Protein AF-A0AAW8DY58-F1 (afdb_monomer_lite)

pLDDT: mean 87.41, std 16.0, range [30.36, 98.56]

Sequence (270 aa):
MIDSVFWRRALAACVLAWGAAAHSALPQAAQQDVQRRLDCYGAANPSACEITLADSGTPFGRVHRGSALLLGVEVDAATRARAMEDLRSAAAEGYTPAYESLAVFLRRGAGRSESLQWRWLAAEHGHAAAAKHLGGSIDFDGTDRQSAADRMFLSWVHCHPASFDSDGPVMSELNTARKASPGADLAQVIAQVHAKRLNEAKAKAENFLHGCVPGAYYLASLPPDDQAWVRKTVRARMAQTLKNIQAAVRKFPDLELLTLPEYQDLLPPP

Structure (mmCIF, N/CA/C/O backbone):
data_AF-A0AAW8DY58-F1
#
_entry.id   AF-A0AAW8DY58-F1
#
loop_
_atom_site.group_PDB
_atom_site.id
_atom_site.type_symbol
_atom_site.label_atom_id
_atom_site.label_alt_id
_atom_site.label_comp_id
_atom_site.label_asym_id
_atom_site.label_entity_id
_atom_site.label_seq_id
_atom_site.pdbx_PDB_ins_code
_atom_site.Cartn_x
_atom_site.Cartn_y
_atom_site.Cartn_z
_atom_site.occupancy
_atom_site.B_iso_or_equiv
_atom_site.auth_seq_id
_atom_site.auth_comp_id
_atom_site.auth_asym_id
_atom_site.auth_atom_id
_atom_site.pdbx_PDB_model_num
ATOM 1 N N . MET A 1 1 ? -41.836 -39.571 -10.130 1.00 44.22 1 MET A N 1
ATOM 2 C CA . MET A 1 1 ? -40.812 -39.196 -9.135 1.00 44.22 1 MET A CA 1
ATOM 3 C C . MET A 1 1 ? -39.467 -39.355 -9.810 1.00 44.22 1 MET A C 1
ATOM 5 O O . MET A 1 1 ? -39.000 -40.472 -9.957 1.00 44.22 1 MET A O 1
ATOM 9 N N . ILE A 1 2 ? -38.950 -38.261 -10.365 1.00 37.53 2 ILE A N 1
ATOM 10 C CA . ILE A 1 2 ? -37.642 -38.197 -11.023 1.00 37.53 2 ILE A CA 1
ATOM 11 C C . ILE A 1 2 ? -36.814 -37.265 -10.141 1.00 37.53 2 ILE A C 1
ATOM 13 O O . ILE A 1 2 ? -37.240 -36.143 -9.865 1.00 37.53 2 ILE A O 1
ATOM 17 N N . ASP A 1 3 ? -35.712 -37.792 -9.617 1.00 37.31 3 ASP A N 1
ATOM 18 C CA . ASP A 1 3 ? -34.973 -37.249 -8.482 1.00 37.31 3 ASP A CA 1
ATOM 19 C C . ASP A 1 3 ? -34.428 -35.834 -8.707 1.00 37.31 3 ASP A C 1
ATOM 21 O O . ASP A 1 3 ? -33.529 -35.580 -9.513 1.00 37.31 3 ASP A O 1
ATOM 25 N N . SER A 1 4 ? -34.913 -34.912 -7.874 1.00 51.47 4 SER A N 1
ATOM 26 C CA . SER A 1 4 ? -34.526 -33.499 -7.782 1.00 51.47 4 SER A CA 1
ATOM 27 C C . SER A 1 4 ? -33.108 -33.261 -7.238 1.00 51.47 4 SER A C 1
ATOM 29 O O . SER A 1 4 ? -32.721 -32.118 -6.986 1.00 51.47 4 SER A O 1
ATOM 31 N N . VAL A 1 5 ? -32.325 -34.321 -7.029 1.00 45.88 5 VAL A N 1
ATOM 32 C CA . VAL A 1 5 ? -30.946 -34.259 -6.517 1.00 45.88 5 VAL A CA 1
ATOM 33 C C . VAL A 1 5 ? -29.933 -34.187 -7.663 1.00 45.88 5 VAL A C 1
ATOM 35 O O . VAL A 1 5 ? -28.926 -33.485 -7.550 1.00 45.88 5 VAL A O 1
ATOM 38 N N . PHE A 1 6 ? -30.225 -34.821 -8.804 1.00 44.41 6 PHE A N 1
ATOM 39 C CA . PHE A 1 6 ? -29.326 -34.819 -9.963 1.00 44.41 6 PHE A CA 1
ATOM 40 C C . PHE A 1 6 ? -29.261 -33.446 -10.649 1.00 44.41 6 PHE A C 1
ATOM 42 O O . PHE A 1 6 ? -28.181 -32.988 -11.013 1.00 44.41 6 PHE A O 1
ATOM 49 N N . TRP A 1 7 ? -30.384 -32.723 -10.720 1.00 39.34 7 TRP A N 1
ATOM 50 C CA . TRP A 1 7 ? -30.425 -31.369 -11.290 1.00 39.34 7 TRP A CA 1
ATOM 51 C C . TRP A 1 7 ? -29.798 -30.300 -10.386 1.00 39.34 7 TRP A C 1
ATOM 53 O O . TRP A 1 7 ? -29.181 -29.361 -10.885 1.00 39.34 7 TRP A O 1
ATOM 63 N N . ARG A 1 8 ? -29.864 -30.459 -9.056 1.00 41.28 8 ARG A N 1
ATOM 64 C CA . ARG A 1 8 ? -29.168 -29.552 -8.122 1.00 41.28 8 ARG A CA 1
ATOM 65 C C . ARG A 1 8 ? -27.650 -29.719 -8.186 1.00 41.28 8 ARG A C 1
ATOM 67 O O . ARG A 1 8 ? -26.931 -28.734 -8.055 1.00 41.28 8 ARG A O 1
ATOM 74 N N . ARG A 1 9 ? -27.159 -30.936 -8.448 1.00 38.28 9 ARG A N 1
ATOM 75 C CA . ARG A 1 9 ? -25.729 -31.186 -8.687 1.00 38.28 9 ARG A CA 1
ATOM 76 C C . ARG A 1 9 ? -25.276 -30.752 -10.082 1.00 38.28 9 ARG A C 1
ATOM 78 O O . ARG A 1 9 ? -24.168 -30.247 -10.198 1.00 38.28 9 ARG A O 1
ATOM 85 N N . ALA A 1 10 ? -26.130 -30.849 -11.101 1.00 35.84 10 ALA A N 1
ATOM 86 C CA . ALA A 1 10 ? -25.826 -30.330 -12.436 1.00 35.84 10 ALA A CA 1
ATOM 87 C C . ALA A 1 10 ? -25.743 -28.791 -12.462 1.00 35.84 10 ALA A C 1
ATOM 89 O O . ALA A 1 10 ? -24.823 -28.242 -13.056 1.00 35.84 10 ALA A O 1
ATOM 90 N N . LEU A 1 11 ? -26.619 -28.084 -11.736 1.00 38.81 11 LEU A N 1
ATOM 91 C CA . LEU A 1 11 ? -26.531 -26.623 -11.602 1.00 38.81 11 LEU A CA 1
ATOM 92 C C . LEU A 1 11 ? -25.352 -26.177 -10.719 1.00 38.81 11 LEU A C 1
ATOM 94 O O . LEU A 1 11 ? -24.725 -25.167 -11.021 1.00 38.81 11 LEU A O 1
ATOM 98 N N . ALA A 1 12 ? -24.976 -26.955 -9.698 1.00 36.19 12 ALA A N 1
ATOM 99 C CA . ALA A 1 12 ? -23.752 -26.705 -8.927 1.00 36.19 12 ALA A CA 1
ATOM 100 C C . ALA A 1 12 ? -22.465 -26.997 -9.729 1.00 36.19 12 ALA A C 1
ATOM 102 O O . ALA A 1 12 ? -21.451 -26.337 -9.521 1.00 36.19 12 ALA A O 1
ATOM 103 N N . ALA A 1 13 ? -22.505 -27.940 -10.677 1.00 33.38 13 ALA A N 1
ATOM 104 C CA . ALA A 1 13 ? -21.391 -28.238 -11.577 1.00 33.38 13 ALA A CA 1
ATOM 105 C C . ALA A 1 13 ? -21.284 -27.239 -12.746 1.00 33.38 13 ALA A C 1
ATOM 107 O O . ALA A 1 13 ? -20.181 -26.962 -13.209 1.00 33.38 13 ALA A O 1
ATOM 108 N N . CYS A 1 14 ? -22.390 -26.629 -13.185 1.00 30.36 14 CYS A N 1
ATOM 109 C CA . CYS A 1 14 ? -22.362 -25.583 -14.212 1.00 30.36 14 CYS A CA 1
ATOM 110 C C . CYS A 1 14 ? -21.882 -24.218 -13.688 1.00 30.36 14 CYS A C 1
ATOM 112 O O . CYS A 1 14 ? -21.293 -23.465 -14.459 1.00 30.36 14 CYS A O 1
ATOM 114 N N . VAL A 1 15 ? -22.018 -23.928 -12.388 1.00 34.66 15 VAL A N 1
ATOM 115 C CA . VAL A 1 15 ? -21.381 -22.746 -11.762 1.00 34.66 15 VAL A CA 1
ATOM 116 C C . VAL A 1 15 ? -19.855 -22.912 -11.637 1.00 34.66 15 VAL A C 1
ATOM 118 O O . VAL A 1 15 ? -19.136 -21.929 -11.511 1.00 34.66 15 VAL A O 1
ATOM 121 N N . LEU A 1 16 ? -19.337 -24.140 -11.749 1.00 40.94 16 LEU A N 1
ATOM 122 C CA . LEU A 1 16 ? -17.897 -24.433 -11.757 1.00 40.94 16 LEU A CA 1
ATOM 123 C C . LEU A 1 16 ? -17.320 -24.673 -13.164 1.00 40.94 16 LEU A C 1
ATOM 125 O O . LEU A 1 16 ? -16.107 -24.795 -13.304 1.00 40.94 16 LEU A O 1
ATOM 129 N N . ALA A 1 17 ? -18.160 -24.727 -14.202 1.00 34.12 17 ALA A N 1
ATOM 130 C CA . ALA A 1 17 ? -17.726 -24.948 -15.585 1.00 34.12 17 ALA A CA 1
ATOM 131 C C . ALA A 1 17 ? -17.687 -23.659 -16.413 1.00 34.12 17 ALA A C 1
ATOM 133 O O . ALA A 1 17 ? -16.925 -23.578 -17.373 1.00 34.12 17 ALA A O 1
ATOM 134 N N . TRP A 1 18 ? -18.444 -22.633 -16.026 1.00 38.16 18 TRP A N 1
ATOM 135 C CA . TRP A 1 18 ? -18.179 -21.259 -16.434 1.00 38.16 18 TRP A CA 1
ATOM 136 C C . TRP A 1 18 ? -17.601 -20.546 -15.228 1.00 38.16 18 TRP A C 1
ATOM 138 O O . TRP A 1 18 ? -18.293 -19.849 -14.489 1.00 38.16 18 TRP A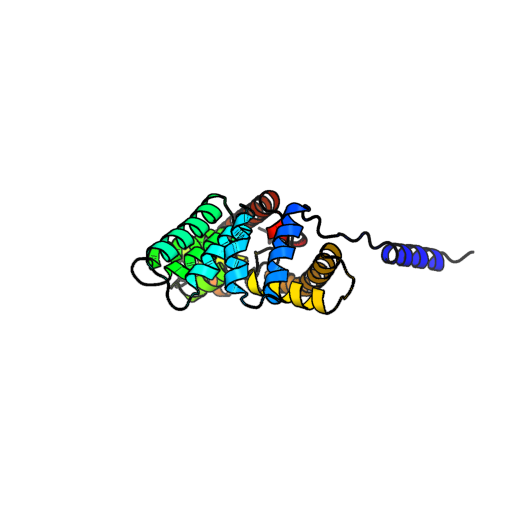 O 1
ATOM 148 N N . GLY A 1 19 ? -16.291 -20.722 -15.057 1.00 35.75 19 GLY A N 1
ATOM 149 C CA . GLY A 1 19 ? -15.487 -19.642 -14.531 1.00 35.75 19 GLY A CA 1
ATOM 150 C C . GLY A 1 19 ? -15.790 -18.429 -15.397 1.00 35.75 19 GLY A C 1
ATOM 151 O O . GLY A 1 19 ? -15.165 -18.223 -16.435 1.00 35.75 19 GLY A O 1
ATOM 152 N N . ALA A 1 20 ? -16.761 -17.621 -14.972 1.00 37.94 20 ALA A N 1
ATOM 153 C CA . ALA A 1 20 ? -16.649 -16.192 -15.123 1.00 37.94 20 ALA A CA 1
ATOM 154 C C . ALA A 1 20 ? -15.352 -15.869 -14.395 1.00 37.94 20 ALA A C 1
ATOM 156 O O . ALA A 1 20 ? -15.322 -15.628 -13.191 1.00 37.94 20 ALA A O 1
ATOM 157 N N . ALA A 1 21 ? -14.254 -16.038 -15.126 1.00 39.59 21 ALA A N 1
ATOM 158 C CA . ALA A 1 21 ? -12.986 -15.484 -14.789 1.00 39.59 21 ALA A CA 1
ATOM 159 C C . ALA A 1 21 ? -13.317 -14.018 -14.563 1.00 39.59 21 ALA A C 1
ATOM 161 O O . ALA A 1 21 ? -13.529 -13.253 -15.508 1.00 39.59 21 ALA A O 1
ATOM 162 N N . ALA A 1 22 ? -13.406 -13.650 -13.289 1.00 41.03 22 ALA A N 1
ATOM 163 C CA . ALA A 1 22 ? -12.981 -12.350 -12.847 1.00 41.03 22 ALA A CA 1
ATOM 164 C C . ALA A 1 22 ? -11.501 -12.276 -13.246 1.00 41.03 22 ALA A C 1
ATOM 166 O O . ALA A 1 22 ? -10.599 -12.461 -12.436 1.00 41.03 22 ALA A O 1
ATOM 167 N N . HIS A 1 23 ? -11.256 -12.134 -14.554 1.00 44.38 23 HIS A N 1
ATOM 168 C CA . HIS A 1 23 ? -10.031 -11.576 -15.062 1.00 44.38 23 HIS A CA 1
ATOM 169 C C . HIS A 1 23 ? -9.907 -10.289 -14.271 1.00 44.38 23 HIS A C 1
ATOM 171 O O . HIS A 1 23 ? -10.861 -9.506 -14.233 1.00 44.38 23 HIS A O 1
ATOM 177 N N . SER A 1 24 ? -8.787 -10.109 -13.584 1.00 51.28 24 SER A N 1
ATOM 178 C CA . SER A 1 24 ? -8.446 -8.815 -13.019 1.00 51.28 24 SER A CA 1
ATOM 179 C C . SER A 1 24 ? -8.717 -7.769 -14.095 1.00 51.28 24 SER A C 1
ATOM 181 O O . SER A 1 24 ? -8.069 -7.786 -15.147 1.00 51.28 24 SER A O 1
ATOM 183 N N . ALA A 1 25 ? -9.718 -6.920 -13.877 1.00 65.88 25 ALA A N 1
ATOM 184 C CA . ALA A 1 25 ? -10.227 -5.978 -14.867 1.00 65.88 25 ALA A CA 1
ATOM 185 C C . ALA A 1 25 ? -9.287 -4.771 -15.021 1.00 65.88 25 ALA A C 1
ATOM 187 O O . ALA A 1 25 ? -9.725 -3.670 -15.354 1.00 65.88 25 ALA A O 1
ATOM 188 N N . LEU A 1 26 ? -7.988 -4.980 -14.775 1.00 85.31 26 LEU A N 1
ATOM 189 C CA . LEU A 1 26 ? -6.959 -3.987 -14.994 1.00 85.31 26 LEU A CA 1
ATOM 190 C C . LEU A 1 26 ? -7.059 -3.517 -16.444 1.00 85.31 26 LEU A C 1
ATOM 192 O O . LEU A 1 26 ? -7.004 -4.352 -17.356 1.00 85.31 26 LEU A O 1
ATOM 196 N N . PRO A 1 27 ? -7.171 -2.204 -16.690 1.00 88.62 27 PRO A N 1
ATOM 197 C CA . PRO A 1 27 ? -7.114 -1.667 -18.036 1.00 88.62 27 PRO A CA 1
ATOM 198 C C . PRO A 1 27 ? -5.836 -2.109 -18.748 1.00 88.62 27 PRO A C 1
ATOM 200 O O . PRO A 1 27 ? -4.788 -2.280 -18.123 1.00 88.62 27 PRO A O 1
ATOM 203 N N . GLN A 1 28 ? -5.898 -2.235 -20.074 1.00 86.94 28 GLN A N 1
ATOM 204 C CA . GLN A 1 28 ? -4.774 -2.712 -20.885 1.00 86.94 28 GLN A CA 1
ATOM 205 C C . GLN A 1 28 ? -3.472 -1.935 -20.621 1.00 86.94 28 GLN A C 1
ATOM 207 O O . GLN A 1 28 ? -2.404 -2.536 -20.568 1.00 86.94 28 GLN A O 1
ATOM 212 N N . ALA A 1 29 ? -3.555 -0.620 -20.395 1.00 86.62 29 ALA A N 1
ATOM 213 C CA . ALA A 1 29 ? -2.399 0.209 -20.055 1.00 86.62 29 ALA A CA 1
ATOM 214 C C . ALA A 1 29 ? -1.729 -0.215 -18.730 1.00 86.62 29 ALA A C 1
ATOM 216 O O . ALA A 1 29 ? -0.510 -0.353 -18.680 1.00 86.62 29 ALA A O 1
ATOM 217 N N . ALA A 1 30 ? -2.516 -0.505 -17.687 1.00 89.38 30 ALA A N 1
ATOM 218 C CA . ALA A 1 30 ? -1.994 -0.997 -16.411 1.00 89.38 30 ALA A CA 1
ATOM 219 C C . ALA A 1 30 ? -1.360 -2.388 -16.571 1.00 89.38 30 ALA A C 1
ATOM 221 O O . ALA A 1 30 ? -0.270 -2.638 -16.061 1.00 89.38 30 ALA A O 1
ATOM 222 N N . GLN A 1 31 ? -1.985 -3.276 -17.354 1.00 90.88 31 GLN A N 1
ATOM 223 C CA . GLN A 1 31 ? -1.402 -4.587 -17.662 1.00 90.88 31 GLN A CA 1
ATOM 224 C C . GLN A 1 31 ? -0.057 -4.463 -18.395 1.00 90.88 31 GLN A C 1
ATOM 226 O O . GLN A 1 31 ? 0.873 -5.206 -18.096 1.00 90.88 31 GLN A O 1
ATOM 231 N N . GLN A 1 32 ? 0.083 -3.514 -19.324 1.00 89.81 32 GLN A N 1
ATOM 232 C CA . GLN A 1 32 ? 1.340 -3.287 -20.047 1.00 89.81 32 GLN A CA 1
ATOM 233 C C . GLN A 1 32 ? 2.473 -2.800 -19.137 1.00 89.81 32 GLN A C 1
ATOM 235 O O . GLN A 1 32 ? 3.621 -3.196 -19.341 1.00 89.81 32 GLN A O 1
ATOM 240 N N . ASP A 1 33 ? 2.182 -1.945 -18.157 1.00 89.75 33 ASP A N 1
ATOM 241 C CA . ASP A 1 33 ? 3.185 -1.478 -17.192 1.00 89.75 33 ASP A CA 1
ATOM 242 C C . ASP A 1 33 ? 3.628 -2.609 -16.254 1.00 89.75 33 ASP A C 1
ATOM 244 O O . ASP A 1 33 ? 4.827 -2.804 -16.030 1.00 89.75 33 ASP A O 1
ATOM 248 N N . VAL A 1 34 ? 2.674 -3.420 -15.784 1.00 92.31 34 VAL A N 1
ATOM 249 C CA . VAL A 1 34 ? 2.949 -4.623 -14.984 1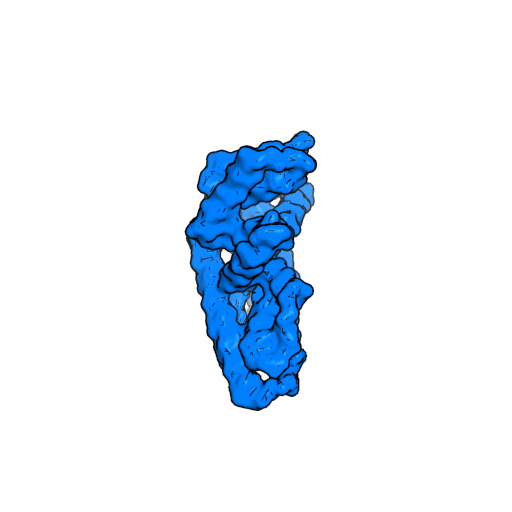.00 92.31 34 VAL A CA 1
ATOM 250 C C . VAL A 1 34 ? 3.788 -5.617 -15.787 1.00 92.31 34 VAL A C 1
ATOM 252 O O . VAL A 1 34 ? 4.802 -6.102 -15.286 1.00 92.31 34 VAL A O 1
ATOM 255 N N . GLN A 1 35 ? 3.428 -5.873 -17.050 1.00 92.94 35 GLN A N 1
ATOM 256 C CA . GLN A 1 35 ? 4.189 -6.754 -17.939 1.00 92.94 35 GLN A CA 1
ATOM 257 C C . GLN A 1 35 ? 5.633 -6.274 -18.097 1.00 92.94 35 GLN A C 1
ATOM 259 O O . GLN A 1 35 ? 6.559 -7.046 -17.856 1.00 92.94 35 GLN A O 1
ATOM 264 N N . ARG A 1 36 ? 5.828 -4.988 -18.424 1.00 92.81 36 ARG A N 1
ATOM 265 C CA . ARG A 1 36 ? 7.165 -4.398 -18.591 1.00 92.81 36 ARG A CA 1
ATOM 266 C C . ARG A 1 36 ? 8.024 -4.580 -17.347 1.00 92.81 36 ARG A C 1
ATOM 268 O O . ARG A 1 36 ? 9.212 -4.878 -17.454 1.00 92.81 36 ARG A O 1
ATOM 275 N N . ARG A 1 37 ? 7.434 -4.460 -16.159 1.00 92.94 37 ARG A N 1
ATOM 276 C CA . ARG A 1 37 ? 8.169 -4.709 -14.921 1.00 92.94 37 ARG A CA 1
ATOM 277 C C . ARG A 1 37 ? 8.477 -6.187 -14.684 1.00 92.94 37 ARG A C 1
ATOM 279 O O . ARG A 1 37 ? 9.577 -6.509 -14.238 1.00 92.94 37 ARG A O 1
ATOM 286 N N . LEU A 1 38 ? 7.551 -7.094 -14.988 1.00 93.94 38 LEU A N 1
ATOM 287 C CA . LEU A 1 38 ? 7.814 -8.536 -14.910 1.00 93.94 38 LEU A CA 1
ATOM 288 C C . LEU A 1 38 ? 8.925 -8.965 -15.878 1.00 93.94 38 LEU A C 1
ATOM 290 O O . LEU A 1 38 ? 9.705 -9.864 -15.553 1.00 93.94 38 LEU A O 1
ATOM 294 N N . ASP A 1 39 ? 9.045 -8.302 -17.026 1.00 93.75 39 ASP A N 1
ATOM 295 C CA . ASP A 1 39 ? 10.123 -8.543 -17.987 1.00 93.75 39 ASP A CA 1
ATOM 296 C C . ASP A 1 39 ? 11.499 -8.143 -17.421 1.00 93.75 39 ASP A C 1
ATOM 298 O O . ASP A 1 39 ? 12.494 -8.822 -17.691 1.00 93.75 39 ASP A O 1
ATOM 302 N N . CYS A 1 40 ? 11.563 -7.145 -16.526 1.00 93.50 40 CYS A N 1
ATOM 303 C CA . CYS A 1 40 ? 12.806 -6.760 -15.848 1.00 93.50 40 CYS A CA 1
ATOM 304 C C . CYS A 1 40 ? 13.412 -7.875 -14.978 1.00 93.50 40 CYS A C 1
ATOM 306 O O . CYS A 1 40 ? 14.628 -7.895 -14.793 1.00 93.50 40 CYS A O 1
ATOM 308 N N . TYR A 1 41 ? 12.626 -8.854 -14.509 1.00 91.19 41 TYR A N 1
ATOM 309 C CA . TYR A 1 41 ? 13.163 -10.024 -13.791 1.00 91.19 41 TYR A CA 1
ATOM 310 C C . TYR A 1 41 ? 14.034 -10.934 -14.673 1.00 91.19 41 TYR A C 1
ATOM 312 O O . TYR A 1 41 ? 14.796 -11.741 -14.141 1.00 91.19 41 TYR A O 1
ATOM 320 N N . GLY A 1 42 ? 13.882 -10.865 -15.999 1.00 89.69 42 GLY A N 1
ATOM 321 C CA . GLY A 1 42 ? 14.693 -11.612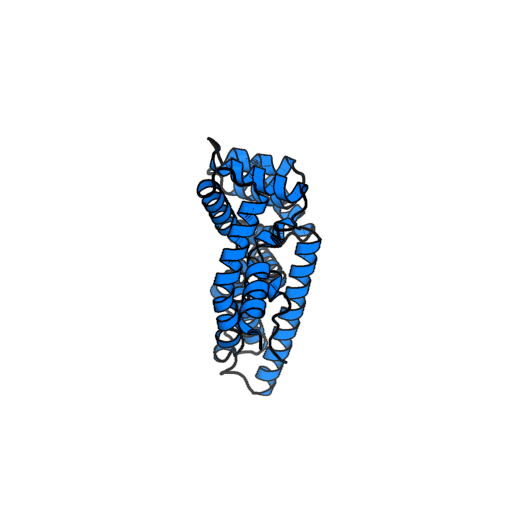 -16.965 1.00 89.69 42 GLY A CA 1
ATOM 322 C C . GLY A 1 42 ? 15.806 -10.782 -17.608 1.00 89.69 42 GLY A C 1
ATOM 323 O O . GLY A 1 42 ? 16.566 -11.317 -18.414 1.00 89.69 42 GLY A O 1
ATOM 324 N N . ALA A 1 43 ? 15.901 -9.489 -17.290 1.00 92.44 43 ALA A N 1
ATOM 325 C CA . ALA A 1 43 ? 16.880 -8.597 -17.890 1.00 92.44 43 ALA A CA 1
ATOM 326 C C . ALA A 1 43 ? 18.293 -8.868 -17.352 1.00 92.44 43 ALA A C 1
ATOM 328 O O . ALA A 1 43 ? 18.479 -9.169 -16.175 1.00 92.44 43 ALA A O 1
ATOM 329 N N . ALA A 1 44 ? 19.307 -8.670 -18.200 1.00 93.38 44 ALA A N 1
ATOM 330 C CA . ALA A 1 44 ? 20.712 -8.755 -17.790 1.00 93.38 44 ALA A CA 1
ATOM 331 C C . ALA A 1 44 ? 21.059 -7.748 -16.676 1.00 93.38 44 ALA A C 1
ATOM 333 O O . ALA A 1 44 ? 21.920 -8.010 -15.842 1.00 93.38 44 ALA A O 1
ATOM 334 N N . ASN A 1 45 ? 20.368 -6.604 -16.656 1.00 90.69 45 ASN A N 1
ATOM 335 C CA . ASN A 1 45 ? 20.454 -5.606 -15.599 1.00 90.69 45 ASN A CA 1
ATOM 336 C C . ASN A 1 45 ? 19.033 -5.168 -15.185 1.00 90.69 45 ASN A C 1
ATOM 338 O O . ASN A 1 45 ? 18.471 -4.259 -15.807 1.00 90.69 45 ASN A O 1
ATOM 342 N N . PRO A 1 46 ? 18.440 -5.809 -14.158 1.00 89.44 46 PRO A N 1
ATOM 343 C CA . PRO A 1 46 ? 17.090 -5.492 -13.693 1.00 89.44 46 PRO A CA 1
ATOM 344 C C . PRO A 1 46 ? 16.926 -4.033 -13.257 1.00 89.44 46 PRO A C 1
ATOM 346 O O . PRO A 1 46 ? 15.932 -3.408 -13.607 1.00 89.44 46 PRO A O 1
ATOM 349 N N . SER A 1 47 ? 17.917 -3.452 -12.574 1.00 87.50 47 SER A N 1
ATOM 350 C CA . SER A 1 47 ? 17.855 -2.052 -12.131 1.00 87.50 47 SER A CA 1
ATOM 351 C C . SER A 1 47 ? 17.850 -1.075 -13.307 1.00 87.50 47 SER A C 1
ATOM 353 O O . SER A 1 47 ? 17.068 -0.128 -13.310 1.00 87.50 47 SER A O 1
ATOM 355 N N . ALA A 1 48 ? 18.672 -1.315 -14.336 1.00 90.62 48 ALA A N 1
ATOM 356 C CA . ALA A 1 48 ? 18.637 -0.506 -15.557 1.00 90.62 48 ALA A CA 1
ATOM 357 C C . ALA A 1 48 ? 17.288 -0.626 -16.283 1.00 90.62 48 ALA A C 1
ATOM 359 O O . ALA A 1 48 ? 16.775 0.374 -16.779 1.00 90.62 48 ALA A O 1
ATOM 360 N N . CYS A 1 49 ? 16.689 -1.821 -16.294 1.00 93.00 49 CYS A N 1
ATOM 361 C CA . CYS A 1 49 ? 15.342 -2.023 -16.824 1.00 93.00 49 CYS A CA 1
ATOM 362 C C . CYS A 1 49 ? 14.296 -1.215 -16.032 1.00 93.00 49 CYS A C 1
ATOM 364 O O . CYS A 1 49 ? 13.537 -0.451 -16.629 1.00 93.00 49 CYS A O 1
ATOM 366 N N . GLU A 1 50 ? 14.309 -1.285 -14.695 1.00 90.62 50 GLU A N 1
ATOM 367 C CA . GLU A 1 50 ? 13.370 -0.542 -13.841 1.00 90.62 50 GLU A CA 1
ATOM 368 C C . GLU A 1 50 ? 13.490 0.983 -13.990 1.00 90.62 50 GLU A C 1
ATOM 370 O O . GLU A 1 50 ? 12.479 1.685 -13.947 1.00 90.62 50 GLU A O 1
ATOM 375 N N . ILE A 1 51 ? 14.694 1.508 -14.241 1.00 91.94 51 ILE A N 1
ATOM 376 C CA . ILE A 1 51 ? 14.909 2.942 -14.502 1.00 91.94 51 ILE A CA 1
ATOM 377 C C . ILE A 1 51 ? 14.131 3.417 -15.739 1.00 91.94 51 ILE A C 1
ATOM 379 O O . ILE A 1 51 ? 13.635 4.544 -15.750 1.00 91.94 51 ILE A O 1
ATOM 383 N N . THR A 1 52 ? 13.976 2.570 -16.758 1.00 92.12 52 THR A N 1
ATOM 384 C CA . THR A 1 52 ? 13.230 2.915 -17.983 1.00 92.12 52 THR A CA 1
ATOM 385 C C . THR A 1 52 ? 11.711 2.782 -17.832 1.00 92.12 52 THR A C 1
ATOM 387 O O . THR A 1 52 ? 10.964 3.313 -18.650 1.00 92.12 52 THR A O 1
ATOM 390 N N . LEU A 1 53 ? 11.203 2.152 -16.760 1.00 88.75 53 LEU A N 1
ATOM 391 C CA . LEU A 1 53 ? 9.753 1.974 -16.565 1.00 88.75 53 LEU A CA 1
ATOM 392 C C . LEU A 1 53 ? 8.996 3.298 -16.464 1.00 88.75 53 LEU A C 1
ATOM 394 O O . LEU A 1 53 ? 7.830 3.372 -16.847 1.00 88.75 53 LEU A O 1
ATOM 398 N N . ALA A 1 54 ? 9.643 4.350 -15.971 1.00 87.12 54 ALA A N 1
ATOM 399 C CA . ALA A 1 54 ? 9.035 5.670 -15.863 1.00 87.12 54 ALA A CA 1
ATOM 400 C C . ALA A 1 54 ? 8.770 6.353 -17.216 1.00 87.12 54 ALA A C 1
ATOM 402 O O . ALA A 1 54 ? 8.046 7.348 -17.241 1.00 87.12 54 ALA A O 1
ATOM 403 N N . ASP A 1 55 ? 9.278 5.818 -18.331 1.00 87.12 55 ASP A N 1
ATOM 404 C CA . ASP A 1 55 ? 8.946 6.298 -19.681 1.00 87.12 55 ASP A CA 1
ATOM 405 C C . ASP A 1 55 ? 7.471 6.023 -20.038 1.00 87.12 55 ASP A C 1
ATOM 407 O O . ASP A 1 55 ? 6.920 6.647 -20.941 1.00 87.12 55 ASP A O 1
ATOM 411 N N . SER A 1 56 ? 6.794 5.150 -19.277 1.00 81.44 56 SER A N 1
ATOM 412 C CA . SER A 1 56 ? 5.327 5.004 -19.283 1.00 81.44 56 SER A CA 1
ATOM 413 C C . SER A 1 56 ? 4.579 6.274 -18.859 1.00 81.44 56 SER A C 1
ATOM 415 O O . SER A 1 56 ? 3.389 6.404 -19.134 1.00 81.44 56 SER A O 1
ATOM 417 N N . GLY A 1 57 ? 5.243 7.198 -18.155 1.00 88.06 57 GLY A N 1
ATOM 418 C CA . GLY A 1 57 ? 4.612 8.379 -17.572 1.00 88.06 57 GLY A CA 1
ATOM 419 C C . GLY A 1 57 ? 3.699 8.081 -16.378 1.00 88.06 57 GLY A C 1
ATOM 420 O O . GLY A 1 57 ? 3.080 9.009 -15.851 1.00 88.06 57 GLY A O 1
ATOM 421 N N . THR A 1 58 ? 3.619 6.834 -15.904 1.00 93.38 58 THR A N 1
ATOM 422 C CA . THR A 1 58 ? 2.736 6.462 -14.790 1.00 93.38 58 THR A CA 1
ATOM 423 C C . THR A 1 58 ? 3.410 6.651 -13.425 1.00 93.38 58 THR A C 1
ATOM 425 O O . THR A 1 58 ? 4.640 6.560 -13.314 1.00 93.38 58 THR A O 1
ATOM 428 N N . PRO A 1 59 ? 2.635 6.915 -12.353 1.00 95.88 59 PRO A N 1
ATOM 429 C CA . PRO A 1 59 ? 3.163 6.924 -10.988 1.00 95.88 59 PRO A CA 1
ATOM 430 C C . PRO A 1 59 ? 3.850 5.608 -10.611 1.00 95.88 59 PRO A C 1
ATOM 432 O O . PRO A 1 59 ? 4.887 5.639 -9.953 1.00 95.88 59 PRO A O 1
ATOM 435 N N . PHE A 1 60 ? 3.326 4.477 -11.096 1.00 93.44 60 PHE A N 1
ATOM 436 C CA . PHE A 1 60 ? 3.954 3.160 -11.006 1.00 93.44 60 PHE A CA 1
ATOM 437 C C . PHE A 1 60 ? 5.392 3.194 -11.539 1.00 93.44 60 PHE A C 1
ATOM 439 O O . PHE A 1 60 ? 6.344 2.955 -10.793 1.00 93.44 60 PHE A O 1
ATOM 446 N N . GLY A 1 61 ? 5.573 3.593 -12.802 1.00 93.81 61 GLY A N 1
ATOM 447 C CA . GLY A 1 61 ? 6.896 3.696 -13.416 1.00 93.81 61 GLY A CA 1
ATOM 448 C C . GLY A 1 61 ? 7.830 4.653 -12.668 1.00 93.81 61 GLY A C 1
ATOM 449 O O . GLY A 1 61 ? 8.988 4.309 -12.421 1.00 93.81 61 GLY A O 1
ATOM 450 N N . ARG A 1 62 ? 7.333 5.828 -12.248 1.00 96.00 62 ARG A N 1
ATOM 451 C CA . ARG A 1 62 ? 8.117 6.806 -11.465 1.00 96.00 62 ARG A CA 1
ATOM 452 C C . ARG A 1 62 ? 8.565 6.257 -10.112 1.00 96.00 62 ARG A C 1
ATOM 454 O O . ARG A 1 62 ? 9.720 6.460 -9.744 1.00 96.00 62 ARG A O 1
ATOM 461 N N . VAL A 1 63 ? 7.712 5.524 -9.394 1.00 95.56 63 VAL A N 1
ATOM 462 C CA . VAL A 1 63 ? 8.094 4.893 -8.120 1.00 95.56 63 VAL A CA 1
ATOM 463 C C . VAL A 1 63 ? 9.214 3.875 -8.311 1.00 95.56 63 VAL A C 1
ATOM 465 O O . VAL A 1 63 ? 10.170 3.866 -7.527 1.00 95.56 63 VAL A O 1
ATOM 468 N N . HIS A 1 64 ? 9.147 3.066 -9.370 1.00 93.50 64 HIS A N 1
ATOM 469 C CA . HIS A 1 64 ? 10.193 2.087 -9.671 1.00 93.50 64 HIS A CA 1
ATOM 470 C C . HIS A 1 64 ? 11.500 2.741 -10.101 1.00 93.50 64 HIS A C 1
ATOM 472 O O . HIS A 1 64 ? 12.539 2.396 -9.541 1.00 93.50 64 HIS A O 1
ATOM 478 N N . ARG A 1 65 ? 11.461 3.749 -10.983 1.00 94.00 65 ARG A N 1
ATOM 479 C CA . ARG A 1 65 ? 12.662 4.516 -11.342 1.00 94.00 65 ARG A CA 1
ATOM 480 C C . ARG A 1 65 ? 13.285 5.173 -10.114 1.00 94.00 65 ARG A C 1
ATOM 482 O O . ARG A 1 65 ? 14.475 4.987 -9.875 1.00 94.00 65 ARG A O 1
ATOM 489 N N . GLY A 1 66 ? 12.497 5.893 -9.316 1.00 94.62 66 GLY A N 1
ATOM 490 C CA . GLY A 1 66 ? 12.987 6.562 -8.111 1.00 94.62 66 GLY A CA 1
ATOM 491 C C . GLY A 1 66 ? 13.643 5.585 -7.132 1.00 94.62 66 GLY A C 1
ATOM 492 O O . GLY A 1 66 ? 14.752 5.825 -6.655 1.00 94.62 66 GLY A O 1
ATOM 493 N N . SER A 1 67 ? 13.005 4.438 -6.893 1.00 93.44 67 SER A N 1
ATOM 494 C CA . SER A 1 67 ? 13.544 3.399 -6.009 1.00 93.44 67 SER A CA 1
ATOM 495 C C . SER A 1 67 ? 14.819 2.758 -6.563 1.00 93.44 67 SER A C 1
ATOM 497 O O . SER A 1 67 ? 15.801 2.639 -5.831 1.00 93.44 67 SER A O 1
ATOM 499 N N . ALA A 1 68 ? 14.841 2.399 -7.849 1.00 92.44 68 ALA A N 1
ATOM 500 C CA . ALA A 1 68 ? 16.001 1.794 -8.499 1.00 92.44 68 ALA A CA 1
ATOM 501 C C . ALA A 1 68 ? 17.218 2.735 -8.501 1.00 92.44 68 ALA A C 1
ATOM 503 O O . ALA A 1 68 ? 18.326 2.306 -8.178 1.00 92.44 68 ALA A O 1
ATOM 504 N N . LEU A 1 69 ? 17.012 4.027 -8.785 1.00 93.12 69 LEU A N 1
ATOM 505 C CA . LEU A 1 69 ? 18.068 5.043 -8.732 1.00 93.12 69 LEU A CA 1
ATOM 506 C C . LEU A 1 69 ? 18.645 5.208 -7.317 1.00 93.12 69 LEU A C 1
ATOM 508 O O . LEU A 1 69 ? 19.851 5.383 -7.170 1.00 93.12 69 LEU A O 1
ATOM 512 N N . LEU A 1 70 ? 17.812 5.144 -6.273 1.00 92.31 70 LEU A N 1
ATOM 513 C CA . LEU A 1 70 ? 18.245 5.346 -4.882 1.00 92.31 70 LEU A CA 1
ATOM 514 C C . LEU A 1 70 ? 18.875 4.105 -4.234 1.00 92.31 70 LEU A C 1
ATOM 516 O O . LEU A 1 70 ? 19.562 4.247 -3.221 1.00 92.31 70 LEU A O 1
ATOM 520 N N . LEU A 1 71 ? 18.643 2.912 -4.788 1.00 89.06 71 LEU A N 1
ATOM 521 C CA . LEU A 1 71 ? 19.258 1.654 -4.346 1.00 89.06 71 LEU A CA 1
ATOM 522 C C . LEU A 1 71 ? 20.629 1.381 -4.992 1.00 89.06 71 LEU A C 1
ATOM 524 O O . LEU A 1 71 ? 21.293 0.419 -4.607 1.00 89.06 71 LEU A O 1
ATOM 528 N N . GLY A 1 72 ? 21.066 2.211 -5.945 1.00 79.56 72 GLY A N 1
ATOM 529 C CA . GLY A 1 72 ? 22.395 2.119 -6.551 1.00 79.56 72 GLY A CA 1
ATOM 530 C C . GLY A 1 72 ? 23.538 2.294 -5.538 1.00 79.56 72 GLY A C 1
ATOM 531 O O . GLY A 1 72 ? 23.393 2.976 -4.525 1.00 79.56 72 GLY A O 1
ATOM 532 N N . VAL A 1 73 ? 24.690 1.672 -5.820 1.00 69.38 73 VAL A N 1
ATOM 533 C CA . VAL A 1 73 ? 25.865 1.638 -4.920 1.00 69.38 73 VAL A CA 1
ATOM 534 C C . VAL A 1 73 ? 26.484 3.031 -4.724 1.00 69.38 73 VAL A C 1
ATOM 536 O O . VAL A 1 73 ? 26.946 3.342 -3.629 1.00 69.38 73 VAL A O 1
ATOM 539 N N . GLU A 1 74 ? 26.415 3.894 -5.744 1.00 77.31 74 GLU A N 1
ATOM 540 C CA . GLU A 1 74 ? 26.844 5.295 -5.690 1.00 77.31 74 GLU A CA 1
ATOM 541 C C . GLU A 1 74 ? 25.796 6.186 -6.364 1.00 77.31 74 GLU A C 1
ATOM 543 O O . GLU A 1 74 ? 25.568 6.103 -7.569 1.00 77.31 74 GLU A O 1
ATOM 548 N N . VAL A 1 75 ? 25.125 7.027 -5.573 1.00 82.38 75 VAL A N 1
ATOM 549 C CA . VAL A 1 75 ? 24.075 7.931 -6.060 1.00 82.38 75 VAL A CA 1
ATOM 550 C C . VAL A 1 75 ? 24.555 9.362 -5.888 1.00 82.38 75 VAL A C 1
ATOM 552 O O . VAL A 1 75 ? 24.568 9.883 -4.767 1.00 82.38 75 VAL A O 1
ATOM 555 N N . ASP A 1 76 ? 24.950 9.994 -6.993 1.00 90.75 76 ASP A N 1
ATOM 556 C CA . ASP A 1 76 ? 25.317 11.408 -6.994 1.00 90.75 76 ASP A CA 1
ATOM 557 C C . ASP A 1 76 ? 24.117 12.318 -6.657 1.00 90.75 76 ASP A C 1
ATOM 559 O O . ASP A 1 76 ? 22.954 11.897 -6.590 1.00 90.75 76 ASP A O 1
ATOM 563 N N . ALA A 1 77 ? 24.401 13.596 -6.401 1.00 90.62 77 ALA A N 1
ATOM 564 C CA . ALA A 1 77 ? 23.383 14.553 -5.978 1.00 90.62 77 ALA A CA 1
ATOM 565 C C . ALA A 1 77 ? 22.280 14.760 -7.031 1.00 90.62 77 ALA A C 1
ATOM 567 O O . ALA A 1 77 ? 21.111 14.890 -6.664 1.00 90.62 77 ALA A O 1
ATOM 568 N N . ALA A 1 78 ? 22.627 14.758 -8.322 1.00 93.06 78 ALA A N 1
ATOM 569 C CA . ALA A 1 78 ? 21.673 14.968 -9.410 1.00 93.06 78 ALA A CA 1
ATOM 570 C C . ALA A 1 78 ? 20.725 13.768 -9.561 1.00 93.06 78 ALA A C 1
ATOM 572 O O . ALA A 1 78 ? 19.508 13.929 -9.660 1.00 93.06 78 ALA A O 1
ATOM 573 N N . THR A 1 79 ? 21.275 12.560 -9.487 1.00 92.81 79 THR A N 1
ATOM 574 C CA . THR A 1 79 ? 20.540 11.296 -9.537 1.00 92.81 79 THR A CA 1
ATOM 575 C C . THR A 1 79 ? 19.606 11.169 -8.343 1.00 92.81 79 THR A C 1
ATOM 577 O O . THR A 1 79 ? 18.428 10.845 -8.507 1.00 92.81 79 THR A O 1
ATOM 580 N N . ARG A 1 80 ? 20.090 11.506 -7.140 1.00 93.19 80 ARG A N 1
ATOM 581 C CA . ARG A 1 80 ? 19.257 11.547 -5.933 1.00 93.19 80 ARG A CA 1
ATOM 582 C C . ARG A 1 80 ? 18.125 12.563 -6.066 1.00 93.19 80 ARG A C 1
ATOM 584 O O . ARG A 1 80 ? 17.001 12.245 -5.688 1.00 93.19 80 ARG A O 1
ATOM 591 N N . ALA A 1 81 ? 18.401 13.762 -6.580 1.00 93.88 81 ALA A N 1
ATOM 592 C CA . ALA A 1 81 ? 17.385 14.797 -6.761 1.00 93.88 81 ALA A CA 1
ATOM 593 C C . ALA A 1 81 ? 16.275 14.330 -7.713 1.00 93.88 81 ALA A C 1
ATOM 595 O O . ALA A 1 81 ? 15.106 14.372 -7.334 1.00 93.88 81 ALA A O 1
ATOM 596 N N . ARG A 1 82 ? 16.645 13.786 -8.879 1.00 93.88 82 ARG A N 1
ATOM 597 C CA . ARG A 1 82 ? 15.699 13.219 -9.851 1.00 93.88 82 ARG A CA 1
ATOM 598 C C . ARG A 1 82 ? 14.858 12.092 -9.249 1.00 93.88 82 ARG A C 1
ATOM 600 O O . ARG A 1 82 ? 13.644 12.068 -9.413 1.00 93.88 82 ARG A O 1
ATOM 607 N N . ALA A 1 83 ? 15.486 11.174 -8.519 1.00 95.12 83 ALA A N 1
ATOM 608 C CA . ALA A 1 83 ? 14.771 10.070 -7.894 1.00 95.12 83 ALA A CA 1
ATOM 609 C C . ALA A 1 83 ? 13.770 10.548 -6.829 1.00 95.12 83 ALA A C 1
ATOM 611 O O . ALA A 1 83 ? 12.647 10.057 -6.760 1.00 95.12 83 ALA A O 1
ATOM 612 N N . MET A 1 84 ? 14.151 11.535 -6.015 1.00 96.31 84 MET A N 1
ATOM 613 C CA . MET A 1 84 ? 13.244 12.135 -5.034 1.00 96.31 84 MET A CA 1
ATOM 614 C C . MET A 1 84 ? 12.110 12.920 -5.701 1.00 96.31 84 MET A C 1
ATOM 616 O O . MET A 1 84 ? 10.998 12.922 -5.177 1.00 96.31 84 MET A O 1
ATOM 620 N N . GLU A 1 85 ? 12.362 13.572 -6.836 1.00 96.31 85 GLU A N 1
ATOM 621 C CA . GLU A 1 85 ? 11.333 14.245 -7.637 1.00 96.31 85 GLU A CA 1
ATOM 622 C C . GLU A 1 85 ? 10.299 13.251 -8.174 1.00 96.31 85 GLU A C 1
ATOM 624 O O . GLU A 1 85 ? 9.102 13.482 -8.015 1.00 96.31 85 GLU A O 1
ATOM 629 N N . ASP A 1 86 ? 10.739 12.109 -8.705 1.00 96.69 86 ASP A N 1
ATOM 630 C CA . ASP A 1 86 ? 9.840 11.052 -9.177 1.00 96.69 86 ASP A CA 1
ATOM 631 C C . ASP A 1 86 ? 8.901 10.556 -8.082 1.00 96.69 86 ASP A C 1
ATOM 633 O O . ASP A 1 86 ? 7.682 10.478 -8.272 1.00 96.69 86 ASP A O 1
ATOM 637 N N . LEU A 1 87 ? 9.475 10.256 -6.915 1.00 97.62 87 LEU A N 1
ATOM 638 C CA . LEU A 1 87 ? 8.715 9.803 -5.761 1.00 97.62 87 LEU A CA 1
ATOM 639 C C . LEU A 1 87 ? 7.754 10.892 -5.263 1.00 97.62 87 LEU A C 1
ATOM 641 O O . LEU A 1 87 ? 6.596 10.598 -4.971 1.00 97.62 87 LEU A O 1
ATOM 645 N N . ARG A 1 88 ? 8.192 12.157 -5.205 1.00 97.88 88 ARG A N 1
ATOM 646 C CA . ARG A 1 88 ? 7.340 13.284 -4.785 1.00 97.88 88 ARG A CA 1
ATOM 647 C C . ARG A 1 88 ? 6.210 13.562 -5.768 1.00 97.88 88 ARG A C 1
ATOM 649 O O . ARG A 1 88 ? 5.099 13.824 -5.321 1.00 97.88 88 ARG A O 1
ATOM 656 N N . SER A 1 89 ? 6.456 13.475 -7.072 1.00 97.75 89 SER A N 1
ATOM 657 C CA . SER A 1 89 ? 5.419 13.633 -8.097 1.00 97.75 89 SER A CA 1
ATOM 658 C C . SER A 1 89 ? 4.363 12.532 -7.980 1.00 97.75 89 SER A C 1
ATOM 660 O O . SER A 1 89 ? 3.178 12.843 -7.880 1.00 97.75 89 SER A O 1
ATOM 662 N N . ALA A 1 90 ? 4.774 11.263 -7.894 1.00 97.81 90 ALA A N 1
ATOM 663 C CA . ALA A 1 90 ? 3.836 10.155 -7.706 1.00 97.81 90 ALA A CA 1
ATOM 664 C C . ALA A 1 90 ? 3.032 10.295 -6.394 1.00 97.81 90 ALA A C 1
ATOM 666 O O . ALA A 1 90 ? 1.816 10.089 -6.374 1.00 97.81 90 ALA A O 1
ATOM 667 N N . ALA A 1 91 ? 3.686 10.721 -5.310 1.00 97.88 91 ALA A N 1
ATOM 668 C CA . ALA A 1 91 ? 3.035 11.005 -4.033 1.00 97.88 91 ALA A CA 1
ATOM 669 C C . ALA A 1 91 ? 2.024 12.165 -4.129 1.00 97.88 91 ALA A C 1
ATOM 671 O O . ALA A 1 91 ? 0.918 12.058 -3.596 1.00 97.88 91 ALA A O 1
ATOM 672 N N . ALA A 1 92 ? 2.364 13.249 -4.833 1.00 97.50 92 ALA A N 1
ATOM 673 C CA . ALA A 1 92 ? 1.475 14.393 -5.054 1.00 97.50 92 ALA A CA 1
ATOM 674 C C . ALA A 1 92 ? 0.212 14.006 -5.841 1.00 97.50 92 ALA A C 1
ATOM 676 O O . ALA A 1 92 ? -0.854 14.588 -5.647 1.00 97.50 92 ALA A O 1
ATOM 677 N N . GLU A 1 93 ? 0.305 12.982 -6.686 1.00 96.94 93 GLU A N 1
ATOM 678 C CA . GLU A 1 93 ? -0.845 12.420 -7.388 1.00 96.94 93 GLU A CA 1
ATOM 679 C C . GLU A 1 93 ? -1.696 11.484 -6.518 1.00 96.94 93 GLU A C 1
ATOM 681 O O . GLU A 1 93 ? -2.796 11.117 -6.931 1.00 96.94 93 GLU A O 1
ATOM 686 N N . GLY A 1 94 ? -1.262 11.129 -5.310 1.00 96.62 94 GLY A N 1
ATOM 687 C CA . GLY A 1 94 ? -2.006 10.226 -4.430 1.00 96.62 94 GLY A CA 1
ATOM 688 C C . GLY A 1 94 ? -1.617 8.754 -4.556 1.00 96.62 94 GLY A C 1
ATOM 689 O O . GLY A 1 94 ? -2.348 7.892 -4.074 1.00 96.62 94 GLY A O 1
ATOM 690 N N . TYR A 1 95 ? -0.509 8.439 -5.232 1.00 97.38 95 TYR A N 1
ATOM 691 C CA . TYR A 1 95 ? -0.094 7.058 -5.462 1.00 97.38 95 TYR A CA 1
ATOM 692 C C . TYR A 1 95 ? 0.565 6.474 -4.204 1.00 97.38 95 TYR A C 1
ATOM 694 O O . TYR A 1 95 ? 1.724 6.756 -3.897 1.00 97.38 95 TYR A O 1
ATOM 702 N N . THR A 1 96 ? -0.182 5.664 -3.450 1.00 96.31 96 THR A N 1
ATOM 703 C CA . THR A 1 96 ? 0.184 5.229 -2.090 1.00 96.31 96 THR A CA 1
ATOM 704 C C . THR A 1 96 ? 1.573 4.580 -1.950 1.00 96.31 96 THR A C 1
ATOM 706 O O . THR A 1 96 ? 2.264 4.905 -0.980 1.00 96.31 96 THR A O 1
ATOM 709 N N . PRO A 1 97 ? 2.059 3.734 -2.885 1.00 95.88 97 PRO A N 1
ATOM 710 C CA . PRO A 1 97 ? 3.421 3.189 -2.812 1.00 95.88 97 PRO A CA 1
ATOM 711 C C . PRO A 1 97 ? 4.534 4.253 -2.806 1.00 95.88 97 PRO A C 1
ATOM 713 O O . PRO A 1 97 ? 5.623 4.017 -2.270 1.00 95.88 97 PRO A O 1
ATOM 716 N N . ALA A 1 98 ? 4.278 5.444 -3.358 1.00 97.31 98 ALA A N 1
ATOM 717 C CA . ALA A 1 98 ? 5.240 6.543 -3.349 1.00 97.31 98 ALA A CA 1
ATOM 718 C C . ALA A 1 98 ? 5.479 7.095 -1.936 1.00 97.31 98 ALA A C 1
ATOM 720 O O . ALA A 1 98 ? 6.608 7.462 -1.608 1.00 97.31 98 ALA A O 1
ATOM 721 N N . TYR A 1 99 ? 4.450 7.104 -1.080 1.00 97.75 99 TYR A N 1
ATOM 722 C CA . TYR A 1 99 ? 4.564 7.577 0.300 1.00 97.75 99 TYR A CA 1
ATOM 723 C C . TYR A 1 99 ? 5.559 6.735 1.105 1.00 97.75 99 TYR A C 1
ATOM 725 O O . TYR A 1 99 ? 6.482 7.281 1.710 1.00 97.75 99 TYR A O 1
ATOM 733 N N . GLU A 1 100 ? 5.436 5.404 1.067 1.00 94.62 100 GLU A N 1
ATOM 734 C CA . GLU A 1 100 ? 6.384 4.544 1.786 1.00 94.62 100 GLU A CA 1
ATOM 735 C C . GLU A 1 100 ? 7.781 4.597 1.156 1.00 94.62 100 GLU A C 1
ATOM 737 O O . GLU A 1 100 ? 8.778 4.628 1.877 1.00 94.62 100 GLU A O 1
ATOM 742 N N . SER A 1 101 ? 7.876 4.702 -0.173 1.00 95.50 101 SER A N 1
ATOM 743 C CA . SER A 1 101 ? 9.167 4.858 -0.855 1.00 95.50 101 SER A CA 1
ATOM 744 C C . SER A 1 101 ? 9.905 6.117 -0.376 1.00 95.50 101 SER A C 1
ATOM 746 O O . SER A 1 101 ? 11.065 6.036 0.035 1.00 95.50 101 SER A O 1
ATOM 748 N N . LEU A 1 102 ? 9.224 7.271 -0.319 1.00 96.75 102 LEU A N 1
ATOM 749 C CA . LEU A 1 102 ? 9.781 8.505 0.254 1.00 96.75 102 LEU A CA 1
ATOM 750 C C . LEU A 1 102 ? 10.223 8.298 1.701 1.00 96.75 102 LEU A C 1
ATOM 752 O O . LEU A 1 102 ? 11.345 8.652 2.075 1.00 96.75 102 LEU A O 1
ATOM 756 N N . ALA A 1 103 ? 9.370 7.678 2.515 1.00 95.06 103 ALA A N 1
ATOM 757 C CA . ALA A 1 103 ? 9.680 7.424 3.909 1.00 95.06 103 ALA A CA 1
ATOM 758 C C . ALA A 1 103 ? 10.924 6.548 4.104 1.00 95.06 103 ALA A C 1
ATOM 760 O O . ALA A 1 103 ? 11.721 6.809 5.014 1.00 95.06 103 ALA A O 1
ATOM 761 N N . VAL A 1 104 ? 11.119 5.518 3.280 1.00 93.12 104 VAL A N 1
ATOM 762 C CA . VAL A 1 104 ? 12.295 4.640 3.334 1.00 93.12 104 VAL A CA 1
ATOM 763 C C . VAL A 1 104 ? 13.575 5.421 3.044 1.00 93.12 104 VAL A C 1
ATOM 765 O O . VAL A 1 104 ? 14.551 5.282 3.792 1.00 93.12 104 VAL A O 1
ATOM 768 N N . PHE A 1 105 ? 13.574 6.278 2.022 1.00 94.06 105 PHE A N 1
ATOM 769 C CA . PHE A 1 105 ? 14.777 7.007 1.607 1.00 94.06 105 PHE A CA 1
ATOM 770 C C . PHE A 1 105 ? 15.077 8.258 2.445 1.00 94.06 105 PHE A C 1
ATOM 772 O O . PHE A 1 105 ? 16.234 8.674 2.517 1.00 94.06 105 PHE A O 1
ATOM 779 N N . LEU A 1 106 ? 14.086 8.799 3.158 1.00 93.44 106 LEU A N 1
ATOM 780 C CA . LEU A 1 106 ? 14.247 9.935 4.076 1.00 93.44 106 LEU A CA 1
ATOM 781 C C . LEU A 1 106 ? 14.542 9.526 5.531 1.00 93.44 106 LEU A C 1
ATOM 783 O O . LEU A 1 106 ? 14.741 10.383 6.384 1.00 93.44 106 LEU A O 1
ATOM 787 N N . ARG A 1 107 ? 14.592 8.229 5.866 1.00 89.19 107 ARG A N 1
ATOM 788 C CA . ARG A 1 107 ? 14.592 7.733 7.265 1.00 89.19 107 ARG A CA 1
ATOM 789 C C . ARG A 1 107 ? 15.791 8.126 8.151 1.00 89.19 107 ARG A C 1
ATOM 791 O O . ARG A 1 107 ? 15.846 7.695 9.302 1.00 89.19 107 ARG A O 1
ATOM 798 N N . ARG A 1 108 ? 16.782 8.864 7.641 1.00 86.69 108 ARG A N 1
ATOM 799 C CA . ARG A 1 108 ? 18.032 9.211 8.346 1.00 86.69 108 ARG A CA 1
ATOM 800 C C . ARG A 1 108 ? 18.311 10.713 8.294 1.00 86.69 108 ARG A C 1
ATOM 802 O O . ARG A 1 108 ? 17.884 11.402 7.373 1.00 86.69 108 ARG A O 1
ATOM 809 N N . GLY A 1 109 ? 19.096 11.193 9.260 1.00 90.31 109 GLY A N 1
ATOM 810 C CA . GLY A 1 109 ? 19.566 12.580 9.307 1.00 90.31 109 GLY A CA 1
ATOM 811 C C . GLY A 1 109 ? 18.419 13.592 9.316 1.00 90.31 109 GLY A C 1
ATOM 812 O O . GLY A 1 109 ? 17.380 13.353 9.931 1.00 90.31 109 GLY A O 1
ATOM 813 N N . ALA A 1 110 ? 18.602 14.703 8.599 1.00 89.62 110 ALA A N 1
ATOM 814 C CA . ALA A 1 110 ? 17.620 15.785 8.502 1.00 89.62 110 ALA A CA 1
ATOM 815 C C . ALA A 1 110 ? 16.265 15.351 7.902 1.00 89.62 110 ALA A C 1
ATOM 817 O O . ALA A 1 110 ? 15.251 15.983 8.175 1.00 89.62 110 ALA A O 1
ATOM 818 N N . GLY A 1 111 ? 16.222 14.252 7.137 1.00 90.25 111 GLY A N 1
ATOM 819 C CA . GLY A 1 111 ? 14.990 13.742 6.528 1.00 90.25 111 GLY A CA 1
ATOM 820 C C . GLY A 1 111 ? 14.073 12.975 7.485 1.00 90.25 111 GLY A C 1
ATOM 821 O O . GLY A 1 111 ? 12.941 12.667 7.118 1.00 90.25 111 GLY A O 1
ATOM 822 N N . ARG A 1 112 ? 14.517 12.650 8.711 1.00 90.81 112 ARG A N 1
ATOM 823 C CA . ARG A 1 112 ? 13.769 11.755 9.616 1.00 90.81 112 ARG A CA 1
ATOM 824 C C . ARG A 1 112 ? 12.355 12.259 9.917 1.00 90.81 112 ARG A C 1
ATOM 826 O O . ARG A 1 112 ? 11.429 11.455 9.942 1.00 90.81 112 ARG A O 1
ATOM 833 N N . SER A 1 113 ? 12.176 13.561 10.123 1.00 91.62 113 SER A N 1
ATOM 834 C CA . SER A 1 113 ? 10.852 14.136 10.389 1.00 91.62 113 SER A CA 1
ATOM 835 C C . SER A 1 113 ? 9.927 14.022 9.174 1.00 91.62 113 SER A C 1
ATOM 837 O O . SER A 1 113 ? 8.787 13.590 9.315 1.00 91.62 113 SER A O 1
ATOM 839 N N . GLU A 1 114 ? 10.437 14.317 7.974 1.00 94.69 114 GLU A N 1
ATOM 840 C CA . GLU A 1 114 ? 9.699 14.158 6.712 1.00 94.69 114 GLU A CA 1
ATOM 841 C C . GLU A 1 114 ? 9.351 12.675 6.465 1.00 94.69 114 GLU A C 1
ATOM 843 O O . GLU A 1 114 ? 8.236 12.344 6.076 1.00 94.69 114 GLU A O 1
ATOM 848 N N . SER A 1 115 ? 10.266 11.753 6.786 1.00 94.50 115 SER A N 1
ATOM 849 C CA . SER A 1 115 ? 10.024 10.305 6.719 1.00 94.50 115 SER A CA 1
ATOM 850 C C . SER A 1 115 ? 8.821 9.870 7.561 1.00 94.50 115 SER A C 1
ATOM 852 O O . SER A 1 115 ? 8.005 9.076 7.093 1.00 94.50 115 SER A O 1
ATOM 854 N N . LEU A 1 116 ? 8.684 10.390 8.787 1.00 94.06 116 LEU A N 1
ATOM 855 C CA . LEU A 1 116 ? 7.548 10.068 9.656 1.00 94.06 116 LEU A CA 1
ATOM 856 C C . LEU A 1 116 ? 6.229 10.619 9.106 1.00 94.06 116 LEU A C 1
ATOM 858 O O . LEU A 1 116 ? 5.221 9.918 9.170 1.00 94.06 116 LEU A O 1
ATOM 862 N N . GLN A 1 117 ? 6.240 11.822 8.526 1.00 95.44 117 GLN A N 1
ATOM 863 C CA . GLN A 1 117 ? 5.060 12.404 7.876 1.00 95.44 117 GLN A CA 1
ATOM 864 C C . GLN A 1 117 ? 4.594 11.536 6.702 1.00 95.44 117 GLN A C 1
ATOM 866 O O . GLN A 1 117 ? 3.419 11.178 6.629 1.00 95.44 117 GLN A O 1
ATOM 871 N N . TRP A 1 118 ? 5.520 11.120 5.833 1.00 97.38 118 TRP A N 1
ATOM 872 C CA . TRP A 1 118 ? 5.195 10.245 4.708 1.00 97.38 118 TRP A CA 1
ATOM 873 C C . TRP A 1 118 ? 4.691 8.870 5.149 1.00 97.38 118 TRP A C 1
ATOM 875 O O . TRP A 1 118 ? 3.731 8.373 4.565 1.00 97.38 118 TRP A O 1
ATOM 885 N N . ARG A 1 119 ? 5.265 8.265 6.202 1.00 95.81 119 ARG A N 1
ATOM 886 C CA . ARG A 1 119 ? 4.740 6.991 6.728 1.00 95.81 119 ARG A CA 1
ATOM 887 C C . ARG A 1 119 ? 3.334 7.129 7.288 1.00 95.81 119 ARG A C 1
ATOM 889 O O . ARG A 1 119 ? 2.522 6.232 7.084 1.00 95.81 119 ARG A O 1
ATOM 896 N N . TRP A 1 120 ? 3.052 8.211 8.013 1.00 96.94 120 TRP A N 1
ATOM 897 C CA . TRP A 1 120 ? 1.7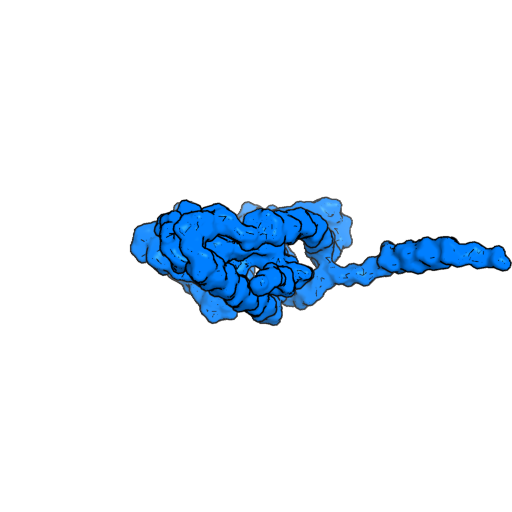13 8.443 8.553 1.00 96.94 120 TRP A CA 1
ATOM 898 C C . TRP A 1 120 ? 0.701 8.584 7.426 1.00 96.94 120 TRP A C 1
ATOM 900 O O . TRP A 1 120 ? -0.306 7.879 7.430 1.00 96.94 120 TRP A O 1
ATOM 910 N N . LEU A 1 121 ? 1.035 9.373 6.405 1.00 97.81 121 LEU A N 1
ATOM 911 C CA . LEU A 1 121 ? 0.202 9.507 5.216 1.00 97.81 121 LEU A CA 1
ATOM 912 C C . LEU A 1 121 ? 0.008 8.163 4.494 1.00 97.81 121 LEU A C 1
ATOM 914 O O . LEU A 1 121 ? -1.104 7.849 4.071 1.00 97.81 121 LEU A O 1
ATOM 918 N N . ALA A 1 122 ? 1.060 7.341 4.396 1.00 98.00 122 ALA A N 1
ATOM 919 C CA . ALA A 1 122 ? 0.986 5.996 3.833 1.00 98.00 122 ALA A CA 1
ATOM 920 C C . ALA A 1 122 ? 0.029 5.094 4.626 1.00 98.00 122 ALA A C 1
ATOM 922 O O . ALA A 1 122 ? -0.822 4.444 4.024 1.00 98.00 122 ALA A O 1
ATOM 923 N N . ALA A 1 123 ? 0.116 5.079 5.960 1.00 98.06 123 ALA A N 1
ATOM 924 C CA . ALA A 1 123 ? -0.791 4.311 6.814 1.00 98.06 123 ALA A CA 1
ATOM 925 C C . ALA A 1 123 ? -2.243 4.818 6.719 1.00 98.06 123 ALA A C 1
ATOM 927 O O . ALA A 1 123 ? -3.170 4.020 6.604 1.00 98.06 123 ALA A O 1
ATOM 928 N N . GLU A 1 124 ? -2.453 6.134 6.676 1.00 98.25 124 GLU A N 1
ATOM 929 C CA . GLU A 1 124 ? -3.771 6.750 6.462 1.00 98.25 124 GLU A CA 1
ATOM 930 C C . GLU A 1 124 ? -4.381 6.418 5.095 1.00 98.25 124 GLU A C 1
ATOM 932 O O . GLU A 1 124 ? -5.608 6.383 4.960 1.00 98.25 124 GLU A O 1
ATOM 937 N N . HIS A 1 125 ? -3.542 6.114 4.105 1.00 98.25 125 HIS A N 1
ATOM 938 C CA . HIS A 1 125 ? -3.931 5.608 2.786 1.00 98.25 125 HIS A CA 1
ATOM 939 C C . HIS A 1 125 ? -3.837 4.079 2.672 1.00 98.25 125 HIS A C 1
ATOM 941 O O . HIS A 1 125 ? -3.925 3.534 1.576 1.00 98.25 125 HIS A O 1
ATOM 947 N N . GLY A 1 126 ? -3.700 3.373 3.796 1.00 97.81 126 GLY A N 1
ATOM 948 C CA . GLY A 1 126 ? -3.855 1.925 3.845 1.00 97.81 126 GLY A CA 1
ATOM 949 C C . GLY A 1 126 ? -2.590 1.122 3.572 1.00 97.81 126 GLY A C 1
ATOM 950 O O . GLY A 1 126 ? -2.695 -0.065 3.303 1.00 97.81 126 GLY A O 1
ATOM 951 N N . HIS A 1 127 ? -1.395 1.709 3.616 1.00 98.12 127 HIS A N 1
ATOM 952 C CA . HIS A 1 127 ? -0.156 0.961 3.401 1.00 98.12 127 HIS A CA 1
ATOM 953 C C . HIS A 1 127 ? 0.229 0.140 4.647 1.00 98.12 127 HIS A C 1
ATOM 955 O O . HIS A 1 127 ? 0.688 0.681 5.659 1.00 98.12 127 HIS A O 1
ATOM 961 N N . ALA A 1 128 ? 0.135 -1.191 4.561 1.00 96.25 128 ALA A N 1
ATOM 962 C CA . ALA A 1 128 ? 0.300 -2.082 5.714 1.00 96.25 128 ALA A CA 1
ATOM 963 C C . ALA A 1 128 ? 1.721 -2.058 6.314 1.00 96.25 128 ALA A C 1
ATOM 965 O O . ALA A 1 128 ? 1.884 -2.047 7.537 1.00 96.25 128 ALA A O 1
ATOM 966 N N . ALA A 1 129 ? 2.763 -2.036 5.470 1.00 94.38 129 ALA A N 1
ATOM 967 C CA . ALA A 1 129 ? 4.151 -1.984 5.944 1.00 94.38 129 ALA A CA 1
ATOM 968 C C . ALA A 1 129 ? 4.487 -0.660 6.653 1.00 94.38 129 ALA A C 1
ATOM 970 O O . ALA A 1 129 ? 5.114 -0.684 7.711 1.00 94.38 129 ALA A O 1
ATOM 971 N N . ALA A 1 130 ? 4.016 0.478 6.131 1.00 95.75 130 ALA A N 1
ATOM 972 C CA . ALA A 1 130 ? 4.178 1.779 6.774 1.00 95.75 130 ALA A CA 1
ATOM 973 C C . ALA A 1 130 ? 3.568 1.785 8.182 1.00 95.75 130 ALA A C 1
ATOM 975 O O . ALA A 1 130 ? 4.219 2.207 9.141 1.00 95.75 130 ALA A O 1
ATOM 976 N N . ALA A 1 131 ? 2.358 1.229 8.324 1.00 96.06 131 ALA A N 1
ATOM 977 C CA . ALA A 1 131 ? 1.685 1.119 9.611 1.00 96.06 131 ALA A CA 1
ATOM 978 C C . ALA A 1 131 ? 2.471 0.253 10.614 1.00 96.06 131 ALA A C 1
ATOM 980 O O . ALA A 1 131 ? 2.673 0.655 11.763 1.00 96.06 131 ALA A O 1
ATOM 981 N N . LYS A 1 132 ? 3.009 -0.889 10.160 1.00 93.69 132 LYS A N 1
ATOM 982 C CA . LYS A 1 132 ? 3.905 -1.742 10.961 1.00 93.69 132 LYS A CA 1
ATOM 983 C C . LYS A 1 132 ? 5.173 -1.003 11.394 1.00 93.69 132 LYS A C 1
ATOM 985 O O . LYS A 1 132 ? 5.578 -1.102 12.551 1.00 93.69 132 LYS A O 1
ATOM 990 N N . HIS A 1 133 ? 5.807 -0.273 10.477 1.00 91.56 133 HIS A N 1
ATOM 991 C CA . HIS A 1 133 ? 7.018 0.487 10.773 1.00 91.56 133 HIS A CA 1
ATOM 992 C C . HIS A 1 133 ? 6.755 1.586 11.799 1.00 91.56 133 HIS A C 1
ATOM 994 O O . HIS A 1 133 ? 7.533 1.714 12.741 1.00 91.56 133 HIS A O 1
ATOM 1000 N N . LEU A 1 134 ? 5.663 2.342 11.674 1.00 93.19 134 LEU A N 1
ATOM 1001 C CA . LEU A 1 134 ? 5.275 3.344 12.671 1.00 93.19 134 LEU A CA 1
ATOM 1002 C C . LEU A 1 134 ? 5.023 2.713 14.041 1.00 93.19 134 LEU A C 1
ATOM 1004 O O . LEU A 1 134 ? 5.593 3.177 15.025 1.00 93.19 134 LEU A O 1
ATOM 1008 N N . GLY A 1 135 ? 4.258 1.619 14.092 1.00 87.56 135 GLY A N 1
ATOM 1009 C CA . GLY A 1 135 ? 3.930 0.937 15.345 1.00 87.56 135 GLY A CA 1
ATOM 1010 C C . GLY A 1 135 ? 5.145 0.404 16.115 1.00 87.56 135 GLY A C 1
ATOM 1011 O O . GLY A 1 135 ? 5.076 0.295 17.334 1.00 87.56 135 GLY A O 1
ATOM 1012 N N . GLY A 1 136 ? 6.251 0.095 15.425 1.00 81.88 136 GLY A N 1
ATOM 1013 C CA . GLY A 1 136 ? 7.501 -0.360 16.048 1.00 81.88 136 GLY A CA 1
ATOM 1014 C C . GLY A 1 136 ? 8.597 0.703 16.199 1.00 81.88 136 GLY A C 1
ATOM 1015 O O . GLY A 1 136 ? 9.608 0.420 16.833 1.00 81.88 136 GLY A O 1
ATOM 1016 N N . SER A 1 137 ? 8.455 1.883 15.584 1.00 73.56 137 SER A N 1
ATOM 1017 C CA . SER A 1 137 ? 9.518 2.909 15.530 1.00 73.56 137 SER A CA 1
ATOM 1018 C C . SER A 1 137 ? 9.210 4.187 16.307 1.00 73.56 137 SER A C 1
ATOM 1020 O O . SER A 1 137 ? 10.131 4.965 16.567 1.00 73.56 137 SER A O 1
ATOM 1022 N N . ILE A 1 138 ? 7.941 4.416 16.649 1.00 72.81 138 ILE A N 1
ATOM 1023 C CA . ILE A 1 138 ? 7.501 5.557 17.446 1.00 72.81 138 ILE A CA 1
ATOM 1024 C C . ILE A 1 138 ? 7.111 5.063 18.839 1.00 72.81 138 ILE A C 1
ATOM 1026 O O . ILE A 1 138 ? 6.292 4.152 18.971 1.00 72.81 138 ILE A O 1
ATOM 1030 N N . ASP A 1 139 ? 7.664 5.707 19.867 1.00 68.19 139 ASP A N 1
ATOM 1031 C CA . ASP A 1 139 ? 7.237 5.533 21.255 1.00 68.19 139 ASP A CA 1
ATOM 1032 C C . ASP A 1 139 ? 5.863 6.181 21.457 1.00 68.19 139 ASP A C 1
ATOM 1034 O O . ASP A 1 139 ? 5.727 7.317 21.903 1.00 68.19 139 ASP A O 1
ATOM 1038 N N . PHE A 1 140 ? 4.814 5.450 21.103 1.00 72.38 140 PHE A N 1
ATOM 1039 C CA . PHE A 1 140 ? 3.516 5.620 21.744 1.00 72.38 140 PHE A CA 1
ATOM 1040 C C . PHE A 1 140 ? 3.615 4.858 23.055 1.00 72.38 140 PHE A C 1
ATOM 1042 O O . PHE A 1 140 ? 3.999 3.703 23.000 1.00 72.38 140 PHE A O 1
ATOM 1049 N N . ASP A 1 141 ? 3.316 5.409 24.221 1.00 74.12 141 ASP A N 1
ATOM 1050 C CA . ASP A 1 141 ? 3.309 4.598 25.450 1.00 74.12 141 ASP A CA 1
ATO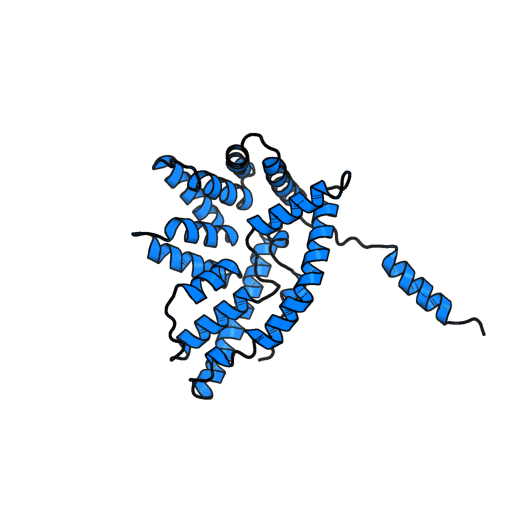M 1051 C C . ASP A 1 141 ? 1.964 3.865 25.637 1.00 74.12 141 ASP A C 1
ATOM 1053 O O . ASP A 1 141 ? 1.904 2.839 26.316 1.00 74.12 141 ASP A O 1
ATOM 1057 N N . GLY A 1 142 ? 0.910 4.295 24.926 1.00 73.94 142 GLY A N 1
ATOM 1058 C CA . GLY A 1 142 ? -0.447 3.751 25.045 1.00 73.94 142 GLY A CA 1
ATOM 1059 C C . GLY A 1 142 ? -1.082 4.057 26.400 1.00 73.94 142 GLY A C 1
ATOM 1060 O O . GLY A 1 142 ? -2.016 3.367 26.807 1.00 73.94 142 GLY A O 1
ATOM 1061 N N . THR A 1 143 ? -0.529 5.025 27.130 1.00 80.56 143 THR A N 1
ATOM 1062 C CA . THR A 1 143 ? -0.988 5.398 28.471 1.00 80.56 143 THR A CA 1
ATOM 1063 C C . THR A 1 143 ? -2.081 6.455 28.421 1.00 80.56 143 THR A C 1
ATOM 1065 O O . THR A 1 143 ? -2.899 6.530 29.334 1.00 80.56 143 THR A O 1
ATOM 1068 N N . ASP A 1 144 ? -2.141 7.221 27.331 1.00 90.94 144 ASP A N 1
ATOM 1069 C CA . ASP A 1 144 ? -3.201 8.175 27.049 1.00 90.94 144 ASP A CA 1
ATOM 1070 C C . ASP A 1 144 ? -4.082 7.711 25.877 1.00 90.94 144 ASP A C 1
ATOM 1072 O O . ASP A 1 144 ? -3.698 6.897 25.030 1.00 90.94 144 ASP A O 1
ATOM 1076 N N . ARG A 1 145 ? -5.296 8.261 25.810 1.00 94.50 145 ARG A N 1
ATOM 1077 C CA . ARG A 1 145 ? -6.280 7.879 24.792 1.00 94.50 145 ARG A CA 1
ATOM 1078 C C . ARG A 1 145 ? -5.790 8.100 23.356 1.00 94.50 145 ARG A C 1
ATOM 1080 O O . ARG A 1 145 ? -6.133 7.310 22.481 1.00 94.50 145 ARG A O 1
ATOM 1087 N N . GLN A 1 146 ? -5.004 9.144 23.084 1.00 93.81 146 GLN A N 1
ATOM 1088 C CA . GLN A 1 146 ? -4.535 9.451 21.733 1.00 93.81 146 GLN A CA 1
ATOM 1089 C C . GLN A 1 146 ? -3.480 8.436 21.293 1.00 93.81 146 GLN A C 1
ATOM 1091 O O . GLN A 1 146 ? -3.633 7.836 20.228 1.00 93.81 146 GLN A O 1
ATOM 1096 N N . S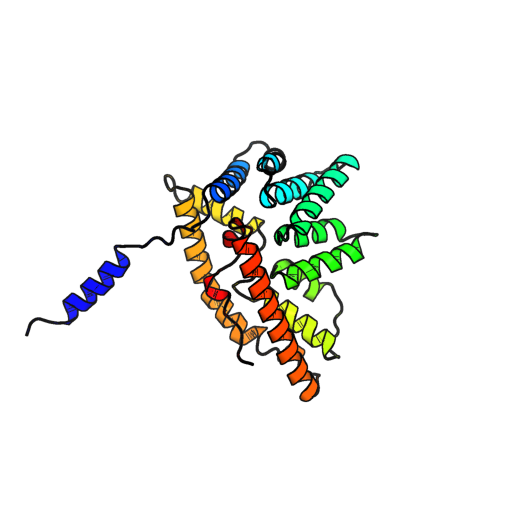ER A 1 147 ? -2.473 8.167 22.129 1.00 91.81 147 SER A N 1
ATOM 1097 C CA . SER A 1 147 ? -1.449 7.164 21.809 1.00 91.81 147 SER A CA 1
ATOM 1098 C C . SER A 1 147 ? -2.032 5.749 21.681 1.00 91.81 147 SER A C 1
ATOM 1100 O O . SER A 1 147 ? -1.617 4.985 20.802 1.00 91.81 147 SER A O 1
ATOM 1102 N N . ALA A 1 148 ? -3.053 5.406 22.475 1.00 92.88 148 ALA A N 1
ATOM 1103 C CA . ALA A 1 148 ? -3.813 4.167 22.310 1.00 92.88 148 ALA A CA 1
ATOM 1104 C C . ALA A 1 148 ? -4.576 4.112 20.974 1.00 92.88 148 ALA A C 1
ATOM 1106 O O . ALA A 1 148 ? -4.531 3.089 20.283 1.00 92.88 148 ALA A O 1
ATOM 1107 N N . ALA A 1 149 ? -5.234 5.205 20.572 1.00 94.62 149 ALA A N 1
ATOM 1108 C CA . ALA A 1 149 ? -5.912 5.287 19.280 1.00 94.62 149 ALA A CA 1
ATOM 1109 C C . ALA A 1 149 ? -4.942 5.200 18.100 1.00 94.62 149 ALA A C 1
ATOM 1111 O O . ALA A 1 149 ? -5.248 4.526 17.118 1.00 94.62 149 ALA A O 1
ATOM 1112 N N . ASP A 1 150 ? -3.773 5.828 18.186 1.00 94.75 150 ASP A N 1
ATOM 1113 C CA . ASP A 1 150 ? -2.742 5.742 17.153 1.00 94.75 150 ASP A CA 1
ATOM 1114 C C . ASP A 1 150 ? -2.209 4.314 17.006 1.00 94.75 150 ASP A C 1
ATOM 1116 O O . ASP A 1 150 ? -2.210 3.770 15.900 1.00 94.75 150 ASP A O 1
ATOM 1120 N N . ARG A 1 151 ? -1.862 3.648 18.113 1.00 92.44 151 ARG A N 1
ATOM 1121 C CA . ARG A 1 151 ? -1.422 2.242 18.092 1.00 92.44 151 ARG A CA 1
ATOM 1122 C C . ARG A 1 151 ? -2.483 1.301 17.535 1.00 92.44 151 ARG A C 1
ATOM 1124 O O . ARG A 1 151 ? -2.178 0.456 16.692 1.00 92.44 151 ARG A O 1
ATOM 1131 N N . MET A 1 152 ? -3.722 1.442 17.996 1.00 93.56 152 MET A N 1
ATOM 1132 C CA . MET A 1 152 ? -4.822 0.589 17.560 1.00 93.56 152 MET A CA 1
ATOM 1133 C C . MET A 1 152 ? -5.157 0.825 16.082 1.00 93.56 152 MET A C 1
ATOM 1135 O O . MET A 1 152 ? -5.350 -0.138 15.346 1.00 93.56 152 MET A O 1
ATOM 1139 N N . PHE A 1 153 ? -5.142 2.076 15.614 1.00 96.00 153 PHE A N 1
ATOM 1140 C CA . PHE A 1 153 ? -5.318 2.399 14.198 1.00 96.00 153 PHE A CA 1
ATOM 1141 C C . PHE A 1 153 ? -4.213 1.799 13.321 1.00 96.00 153 PHE A C 1
ATOM 1143 O O . PHE A 1 153 ? -4.515 1.140 12.328 1.00 96.00 153 PHE A O 1
ATOM 1150 N N . LEU A 1 154 ? -2.942 1.968 13.696 1.00 95.38 154 LEU A N 1
ATOM 1151 C CA . LEU A 1 154 ? -1.818 1.392 12.950 1.00 95.38 154 LEU A CA 1
ATOM 1152 C C . LEU A 1 154 ? -1.891 -0.141 12.915 1.00 95.38 154 LEU A C 1
ATOM 1154 O O . LEU A 1 154 ? -1.616 -0.751 11.883 1.00 95.38 154 LEU A O 1
ATOM 1158 N N . SER A 1 155 ? -2.319 -0.762 14.015 1.00 93.94 155 SER A N 1
ATOM 1159 C CA . SER A 1 155 ? -2.594 -2.199 14.073 1.00 93.94 155 SER A CA 1
ATOM 1160 C C . SER A 1 155 ? -3.708 -2.607 13.110 1.00 93.94 155 SER A C 1
ATOM 1162 O O . SER A 1 155 ? -3.535 -3.547 12.336 1.00 93.94 155 SER A O 1
ATOM 1164 N N . TRP A 1 156 ? -4.818 -1.860 13.077 1.00 96.19 156 TRP A N 1
ATOM 1165 C CA . TRP A 1 156 ? -5.909 -2.114 12.135 1.00 96.19 156 TRP A CA 1
ATOM 1166 C C . TRP A 1 156 ? -5.420 -2.032 10.696 1.00 96.19 156 TRP A C 1
ATOM 1168 O O . TRP A 1 156 ? -5.591 -2.998 9.962 1.00 96.19 156 TRP A O 1
ATOM 1178 N N . VAL A 1 157 ? -4.737 -0.952 10.309 1.00 97.12 157 VAL A N 1
ATOM 1179 C CA . VAL A 1 157 ? -4.180 -0.811 8.955 1.00 97.12 157 VAL A CA 1
ATOM 1180 C C . VAL A 1 157 ? -3.204 -1.944 8.634 1.00 97.12 157 VAL A C 1
ATOM 1182 O O . VAL A 1 157 ? -3.269 -2.511 7.548 1.00 97.12 157 VAL A O 1
ATOM 1185 N N . HIS A 1 158 ? -2.320 -2.325 9.555 1.00 95.00 158 HIS A N 1
ATOM 1186 C CA . HIS A 1 158 ? -1.378 -3.418 9.314 1.00 95.00 158 HIS A CA 1
ATOM 1187 C C . HIS A 1 158 ? -2.078 -4.772 9.096 1.00 95.00 158 HIS A C 1
ATOM 1189 O O . HIS A 1 158 ? -1.715 -5.516 8.180 1.00 95.00 158 HIS A O 1
ATOM 1195 N N . CYS A 1 159 ? -3.075 -5.092 9.923 1.00 93.06 159 CYS A N 1
ATOM 1196 C CA . CYS A 1 159 ? -3.773 -6.375 9.882 1.00 93.06 159 CYS A CA 1
ATOM 1197 C C . CYS A 1 159 ? -4.837 -6.461 8.787 1.00 93.06 159 CYS A C 1
ATOM 1199 O O . CYS A 1 159 ? -5.221 -7.565 8.403 1.00 93.06 159 CYS A O 1
ATOM 1201 N N . HIS A 1 160 ? -5.367 -5.329 8.324 1.00 96.44 160 HIS A N 1
ATOM 1202 C CA . HIS A 1 160 ? -6.560 -5.339 7.495 1.00 96.44 160 HIS A CA 1
ATOM 1203 C C . HIS A 1 160 ? -6.295 -5.992 6.126 1.00 96.44 160 HIS A C 1
ATOM 1205 O O . HIS A 1 160 ? -5.312 -5.658 5.458 1.00 96.44 160 HIS A O 1
ATOM 1211 N N . PRO A 1 161 ? -7.153 -6.920 5.668 1.00 95.44 161 PRO A N 1
ATOM 1212 C CA . PRO A 1 161 ? -6.958 -7.610 4.392 1.00 95.44 161 PRO A CA 1
ATOM 1213 C C . PRO A 1 161 ? -7.034 -6.694 3.161 1.00 95.44 161 PRO A C 1
ATOM 1215 O O . PRO A 1 161 ? -6.376 -6.989 2.173 1.00 95.44 161 PRO A O 1
ATOM 1218 N N . ALA A 1 162 ? -7.756 -5.571 3.226 1.00 96.31 162 ALA A N 1
ATOM 1219 C CA . ALA A 1 162 ? -7.800 -4.592 2.132 1.00 96.31 162 ALA A CA 1
ATOM 1220 C C . ALA A 1 162 ? -6.651 -3.565 2.144 1.00 96.31 162 ALA A C 1
ATOM 1222 O O . ALA A 1 162 ? -6.554 -2.750 1.229 1.00 96.31 162 ALA A O 1
ATOM 1223 N N . SER A 1 163 ? -5.797 -3.542 3.167 1.00 97.12 163 SER A N 1
ATOM 1224 C CA . SER A 1 163 ? -4.634 -2.651 3.150 1.00 97.12 163 SER A CA 1
ATOM 1225 C C . SER A 1 163 ? -3.678 -3.031 2.022 1.00 97.12 163 SER A C 1
ATOM 1227 O O . SER A 1 163 ? -3.500 -4.214 1.736 1.00 97.12 163 SER A O 1
ATOM 1229 N N . PHE A 1 164 ? -3.054 -2.032 1.401 1.00 97.50 164 PHE A N 1
ATOM 1230 C CA . PHE A 1 164 ? -2.038 -2.245 0.382 1.00 97.50 164 PHE A CA 1
ATOM 1231 C C . PHE A 1 164 ? -0.838 -2.990 0.973 1.00 97.50 164 PHE A C 1
ATOM 1233 O O . PHE A 1 164 ? -0.222 -2.542 1.952 1.00 97.50 164 PHE A O 1
ATOM 1240 N N . ASP A 1 165 ? -0.501 -4.115 0.351 1.00 92.81 165 ASP A N 1
ATOM 1241 C CA . ASP A 1 165 ? 0.749 -4.823 0.577 1.00 92.81 165 ASP A CA 1
ATOM 1242 C C . ASP A 1 165 ? 1.920 -4.079 -0.077 1.00 92.81 165 ASP A C 1
ATOM 1244 O O . ASP A 1 165 ? 1.762 -3.228 -0.956 1.00 92.81 165 ASP A O 1
ATOM 1248 N N . SER A 1 166 ? 3.133 -4.415 0.361 1.00 89.69 166 SER A N 1
ATOM 1249 C CA . SER A 1 166 ? 4.335 -3.975 -0.334 1.00 89.69 166 SER A CA 1
ATOM 1250 C C . SER A 1 166 ? 4.388 -4.588 -1.728 1.00 89.69 166 SER A C 1
ATOM 1252 O O . SER A 1 166 ? 4.161 -5.779 -1.927 1.00 89.69 166 SER A O 1
ATOM 1254 N N . ASP A 1 167 ? 4.775 -3.760 -2.680 1.00 87.25 167 ASP A N 1
ATOM 1255 C CA . ASP A 1 167 ? 4.754 -4.095 -4.091 1.00 87.25 167 ASP A CA 1
ATOM 1256 C C . ASP A 1 167 ? 5.767 -5.194 -4.505 1.00 87.25 167 ASP A C 1
ATOM 1258 O O . ASP A 1 167 ? 5.439 -6.088 -5.284 1.00 87.25 167 ASP A O 1
ATOM 1262 N N . GLY A 1 168 ? 6.977 -5.200 -3.931 1.00 88.19 168 GLY A N 1
ATOM 1263 C CA . GLY A 1 168 ? 8.020 -6.186 -4.258 1.00 88.19 168 GLY A CA 1
ATOM 1264 C C . GLY A 1 168 ? 7.577 -7.656 -4.114 1.00 88.19 168 GLY A C 1
ATOM 1265 O O . GLY A 1 168 ? 7.699 -8.412 -5.081 1.00 88.19 168 GLY A O 1
ATOM 1266 N N . PRO A 1 169 ? 7.044 -8.079 -2.949 1.00 91.31 169 PRO A N 1
ATOM 1267 C CA . PRO A 1 169 ? 6.488 -9.419 -2.765 1.00 91.31 169 PRO A CA 1
ATOM 1268 C C . PRO A 1 169 ? 5.415 -9.796 -3.794 1.00 91.31 169 PRO A C 1
ATOM 1270 O O . PRO A 1 169 ? 5.515 -10.863 -4.395 1.00 91.31 169 PRO A O 1
ATOM 1273 N N . VAL A 1 170 ? 4.446 -8.911 -4.060 1.00 92.75 170 VAL A N 1
ATOM 1274 C CA . VAL A 1 170 ? 3.363 -9.176 -5.025 1.00 92.75 170 VAL A CA 1
ATOM 1275 C C . VAL A 1 170 ? 3.922 -9.408 -6.430 1.00 92.75 170 VAL A C 1
ATOM 1277 O O . VAL A 1 170 ? 3.542 -10.367 -7.101 1.00 92.75 170 VAL A O 1
ATOM 1280 N N . MET A 1 171 ? 4.880 -8.591 -6.868 1.00 93.44 171 MET A N 1
ATOM 1281 C CA . MET A 1 171 ? 5.511 -8.765 -8.181 1.00 93.44 171 MET A CA 1
ATOM 1282 C C . MET A 1 171 ? 6.353 -10.034 -8.279 1.00 93.44 171 MET A C 1
ATOM 1284 O O . MET A 1 171 ? 6.396 -10.668 -9.334 1.00 93.44 171 MET A O 1
ATOM 1288 N N . SER A 1 172 ? 7.001 -10.435 -7.186 1.00 94.06 172 SER A N 1
ATOM 1289 C CA . SER A 1 172 ? 7.723 -11.707 -7.118 1.00 94.06 172 SER A CA 1
ATOM 1290 C C . SER A 1 172 ? 6.766 -12.900 -7.245 1.00 94.06 172 SER A C 1
ATOM 1292 O O . SER A 1 172 ? 7.046 -13.850 -7.986 1.00 94.06 172 SER A O 1
ATOM 1294 N N . GLU A 1 173 ? 5.600 -12.833 -6.592 1.00 95.06 173 GLU A N 1
ATOM 1295 C CA . GLU A 1 173 ? 4.543 -13.841 -6.724 1.00 95.06 173 GLU A CA 1
ATOM 1296 C C . GLU A 1 173 ? 3.992 -13.906 -8.151 1.00 95.06 173 GLU A C 1
ATOM 1298 O O . GLU A 1 173 ? 3.923 -14.997 -8.721 1.00 95.06 173 GLU A O 1
ATOM 1303 N N . LEU A 1 174 ? 3.693 -12.757 -8.766 1.00 95.50 174 LEU A N 1
ATOM 1304 C CA . LEU A 1 174 ? 3.273 -12.672 -10.170 1.00 95.50 174 LEU A CA 1
ATOM 1305 C C . LEU A 1 174 ? 4.321 -13.274 -11.112 1.00 95.50 174 LEU A C 1
ATOM 1307 O O . LEU A 1 174 ? 3.987 -14.075 -11.985 1.00 95.50 174 LEU A O 1
ATOM 1311 N N . ASN A 1 175 ? 5.602 -12.954 -10.919 1.00 95.88 175 ASN A N 1
ATOM 1312 C CA . ASN A 1 175 ? 6.677 -13.508 -11.738 1.00 95.88 175 ASN A CA 1
ATOM 1313 C C . ASN A 1 175 ? 6.819 -15.029 -11.564 1.00 95.88 175 ASN A C 1
ATOM 1315 O O . ASN A 1 175 ? 7.097 -15.742 -12.529 1.00 95.88 175 ASN A O 1
ATOM 1319 N N . THR A 1 176 ? 6.618 -15.531 -10.345 1.00 96.19 176 THR A N 1
ATOM 1320 C CA . THR A 1 176 ? 6.651 -16.968 -10.048 1.00 96.19 176 THR A CA 1
ATOM 1321 C C . THR A 1 176 ? 5.482 -17.691 -10.714 1.00 96.19 176 THR A C 1
ATOM 1323 O O . THR A 1 176 ? 5.701 -18.679 -11.415 1.00 96.19 176 THR A O 1
ATOM 1326 N N . ALA A 1 177 ? 4.261 -17.167 -10.573 1.00 95.62 177 ALA A N 1
ATOM 1327 C CA . ALA A 1 177 ? 3.066 -17.715 -11.213 1.00 95.62 177 ALA A CA 1
ATOM 1328 C C . ALA A 1 177 ? 3.189 -17.715 -12.745 1.00 95.62 177 ALA A C 1
ATOM 1330 O O . ALA A 1 177 ? 2.910 -18.725 -13.389 1.00 95.62 177 ALA A O 1
ATOM 1331 N N . ARG A 1 178 ? 3.721 -16.634 -13.329 1.00 95.00 178 ARG A N 1
ATOM 1332 C CA . ARG A 1 178 ? 4.002 -16.540 -14.770 1.00 95.00 178 ARG A CA 1
ATOM 1333 C C . ARG A 1 178 ? 4.925 -17.655 -15.265 1.00 95.00 178 ARG A C 1
ATOM 1335 O O . ARG A 1 178 ? 4.667 -18.242 -16.309 1.00 95.00 178 ARG A O 1
ATOM 1342 N N . LYS A 1 179 ? 5.996 -17.963 -14.526 1.00 94.25 179 LYS A N 1
ATOM 1343 C CA . LYS A 1 179 ? 6.936 -19.045 -14.880 1.00 94.25 179 LYS A CA 1
ATOM 1344 C C . LYS A 1 179 ? 6.310 -20.435 -14.746 1.00 94.25 179 LYS A C 1
ATOM 1346 O O . LYS A 1 179 ? 6.665 -21.327 -15.510 1.00 94.25 179 LYS A O 1
ATOM 1351 N N . ALA A 1 180 ? 5.405 -20.616 -13.785 1.00 95.38 180 ALA A N 1
ATOM 1352 C CA . ALA A 1 180 ? 4.712 -21.880 -13.546 1.00 95.38 180 ALA A CA 1
ATOM 1353 C C . ALA A 1 180 ? 3.580 -22.166 -14.553 1.00 95.38 180 ALA A C 1
ATOM 1355 O O . ALA A 1 180 ? 3.166 -23.316 -14.680 1.00 95.38 180 ALA A O 1
ATOM 1356 N N . SER A 1 181 ? 3.118 -21.147 -15.285 1.00 93.31 181 SER A N 1
ATOM 1357 C CA . SER A 1 181 ? 1.997 -21.225 -16.230 1.00 93.31 181 SER A CA 1
ATOM 1358 C C . SER A 1 181 ? 2.435 -20.876 -17.667 1.00 93.31 181 SER A C 1
ATOM 1360 O O . SER A 1 181 ? 1.989 -19.865 -18.217 1.00 93.31 181 SER A O 1
ATOM 1362 N N . PRO A 1 182 ? 3.319 -21.669 -18.310 1.00 88.31 182 PRO A N 1
ATOM 1363 C CA . PRO A 1 182 ? 3.772 -21.383 -19.669 1.00 88.31 182 PRO A CA 1
ATOM 1364 C C . PRO A 1 182 ? 2.590 -21.396 -20.651 1.00 88.31 182 PRO A C 1
ATOM 1366 O O . PRO A 1 182 ? 1.849 -22.372 -20.730 1.00 88.31 182 PRO A O 1
ATOM 1369 N N . GLY A 1 183 ? 2.419 -20.306 -21.402 1.00 86.62 183 GLY A N 1
ATOM 1370 C CA . GLY A 1 183 ? 1.315 -20.127 -22.353 1.00 86.62 183 GLY A CA 1
ATOM 1371 C C . GLY A 1 183 ? 0.084 -19.412 -21.789 1.00 86.62 183 GLY A C 1
ATOM 1372 O O . GLY A 1 183 ? -0.815 -19.099 -22.566 1.00 86.62 183 GLY A O 1
ATOM 1373 N N . ALA A 1 184 ? 0.048 -19.115 -20.486 1.00 89.81 184 ALA A N 1
ATOM 1374 C CA . ALA A 1 184 ? -0.965 -18.232 -19.922 1.00 89.81 184 ALA A CA 1
ATOM 1375 C C . ALA A 1 184 ? -0.677 -16.767 -20.277 1.00 89.81 184 ALA A C 1
ATOM 1377 O O . ALA A 1 184 ? 0.480 -16.333 -20.263 1.00 89.81 184 ALA A O 1
ATOM 1378 N N . ASP A 1 185 ? -1.725 -15.997 -20.566 1.00 90.94 185 ASP A N 1
ATOM 1379 C CA . ASP A 1 185 ? -1.597 -14.544 -20.687 1.00 90.94 185 ASP A CA 1
ATOM 1380 C C . ASP A 1 185 ? -1.482 -13.870 -19.304 1.00 90.94 185 ASP A C 1
ATOM 1382 O O . ASP A 1 185 ? -1.693 -14.486 -18.253 1.00 90.94 185 ASP A O 1
ATOM 1386 N N . LEU A 1 186 ? -1.120 -12.584 -19.284 1.00 90.44 186 LEU A N 1
ATOM 1387 C CA . LEU A 1 186 ? -0.923 -11.858 -18.029 1.00 90.44 186 LEU A CA 1
ATOM 1388 C C . LEU A 1 186 ? -2.213 -11.756 -17.198 1.00 90.44 186 LEU A C 1
ATOM 1390 O O . LEU A 1 186 ? -2.146 -11.829 -15.972 1.00 90.44 186 LEU A O 1
ATOM 1394 N N . ALA A 1 187 ? -3.381 -11.626 -17.829 1.00 90.38 187 ALA A N 1
ATOM 1395 C CA . ALA A 1 187 ? -4.650 -11.529 -17.111 1.00 90.38 187 ALA A CA 1
ATOM 1396 C C . ALA A 1 187 ? -4.974 -12.838 -16.374 1.00 90.38 187 ALA A C 1
ATOM 1398 O O . ALA A 1 187 ? -5.438 -12.808 -15.232 1.00 90.38 187 ALA A O 1
ATOM 1399 N N . GLN A 1 188 ? -4.667 -13.984 -16.985 1.00 91.44 188 GLN A N 1
ATOM 1400 C CA . GLN A 1 188 ? -4.771 -15.295 -16.346 1.00 91.44 188 GLN A CA 1
ATOM 1401 C C . GLN A 1 188 ? -3.803 -15.427 -15.166 1.00 91.44 188 GLN A C 1
ATOM 1403 O O . GLN A 1 188 ? -4.208 -15.889 -14.099 1.00 91.44 188 GLN A O 1
ATOM 1408 N N . VAL A 1 189 ? -2.549 -14.985 -15.318 1.00 93.81 189 VAL A N 1
ATOM 1409 C CA . VAL A 1 189 ? -1.559 -14.998 -14.225 1.00 93.81 189 VAL A CA 1
ATOM 1410 C C . VAL A 1 189 ? -2.016 -14.127 -13.052 1.00 93.81 189 VAL A C 1
ATOM 1412 O O . VAL A 1 189 ? -1.956 -14.566 -11.902 1.00 93.81 189 VAL A O 1
ATOM 1415 N N . ILE A 1 190 ? -2.515 -12.918 -13.319 1.00 93.44 190 ILE A N 1
ATOM 1416 C CA . ILE A 1 190 ? -3.016 -12.029 -12.264 1.00 93.44 190 ILE A CA 1
ATOM 1417 C C . ILE A 1 190 ? -4.234 -12.651 -11.574 1.00 93.44 190 ILE A C 1
ATOM 1419 O O . ILE A 1 190 ? -4.282 -12.671 -10.346 1.00 93.44 190 ILE A O 1
ATOM 1423 N N . ALA A 1 191 ? -5.183 -13.215 -12.327 1.00 91.56 191 ALA A N 1
ATOM 1424 C CA . ALA A 1 191 ? -6.353 -13.879 -11.751 1.00 91.56 191 ALA A CA 1
ATOM 1425 C C . ALA A 1 191 ? -5.964 -15.065 -10.846 1.00 91.56 191 ALA A C 1
ATOM 1427 O O . ALA A 1 191 ? -6.544 -15.239 -9.773 1.00 91.56 191 ALA A O 1
ATOM 1428 N N . GLN A 1 192 ? -4.951 -15.850 -11.234 1.00 92.88 192 GLN A N 1
ATOM 1429 C CA . GLN A 1 192 ? -4.415 -16.940 -10.410 1.00 92.88 192 GLN A CA 1
ATOM 1430 C C . GLN A 1 192 ? -3.835 -16.425 -9.085 1.00 92.88 192 GLN A C 1
ATOM 1432 O O . GLN A 1 192 ? -4.162 -16.955 -8.019 1.00 92.88 192 GLN A O 1
ATOM 1437 N N . VAL A 1 193 ? -2.998 -15.382 -9.135 1.00 94.12 193 VAL A N 1
ATOM 1438 C CA . VAL A 1 193 ? -2.399 -14.786 -7.929 1.00 94.12 193 VAL A CA 1
ATOM 1439 C C . VAL A 1 193 ? -3.464 -14.142 -7.043 1.00 94.12 193 VAL A C 1
ATOM 1441 O O . VAL A 1 193 ? -3.437 -14.335 -5.827 1.00 94.12 193 VAL A O 1
ATOM 1444 N N . HIS A 1 194 ? -4.442 -13.448 -7.629 1.00 93.25 194 HIS A N 1
ATOM 1445 C CA . HIS A 1 194 ? -5.566 -12.871 -6.890 1.00 93.25 194 HIS A CA 1
ATOM 1446 C C . HIS A 1 194 ? -6.375 -13.945 -6.161 1.00 93.25 194 HIS A C 1
ATOM 1448 O O . HIS A 1 194 ? -6.597 -13.835 -4.959 1.00 93.25 194 HIS A O 1
ATOM 1454 N N . ALA A 1 195 ? -6.744 -15.033 -6.845 1.00 92.81 195 ALA A N 1
ATOM 1455 C CA . ALA A 1 195 ? -7.489 -16.136 -6.238 1.00 92.81 195 ALA A CA 1
ATOM 1456 C C . ALA A 1 195 ? -6.730 -16.779 -5.064 1.00 92.81 195 ALA A C 1
ATOM 1458 O O . ALA A 1 195 ? -7.328 -17.084 -4.026 1.00 92.81 195 ALA A O 1
ATOM 1459 N N . LYS A 1 196 ? -5.408 -16.944 -5.201 1.00 93.44 196 LYS A N 1
ATOM 1460 C CA . LYS A 1 196 ? -4.538 -17.414 -4.116 1.00 93.44 196 LYS A CA 1
ATOM 1461 C C . LYS A 1 196 ? -4.584 -16.451 -2.923 1.00 93.44 196 LYS A C 1
ATOM 1463 O O . LYS A 1 196 ? -4.907 -16.883 -1.815 1.00 93.44 196 LYS A O 1
ATOM 1468 N N . ARG A 1 197 ? -4.325 -15.158 -3.150 1.00 93.06 197 ARG A N 1
ATOM 1469 C CA . ARG A 1 197 ? -4.311 -14.130 -2.092 1.00 93.06 197 ARG A CA 1
ATOM 1470 C C . ARG A 1 197 ? -5.669 -13.987 -1.410 1.00 93.06 197 ARG A C 1
ATOM 1472 O O . ARG A 1 197 ? -5.727 -13.892 -0.189 1.00 93.06 197 ARG A O 1
ATOM 1479 N N . LEU A 1 198 ? -6.764 -14.051 -2.166 1.00 93.00 198 LEU A N 1
ATOM 1480 C CA . LEU A 1 198 ? -8.124 -14.023 -1.626 1.00 93.00 198 LEU A CA 1
ATOM 1481 C C . LEU A 1 198 ? -8.388 -15.217 -0.698 1.00 93.00 198 LEU A C 1
ATOM 1483 O O . LEU A 1 198 ? -9.024 -15.070 0.345 1.00 93.00 198 LEU A O 1
ATOM 1487 N N . ASN A 1 199 ? -7.880 -16.404 -1.040 1.00 92.06 199 ASN A N 1
ATOM 1488 C CA . ASN A 1 199 ? -8.008 -17.566 -0.170 1.00 92.06 199 ASN A CA 1
ATOM 1489 C C . ASN A 1 199 ? -7.199 -17.415 1.129 1.00 92.06 199 ASN A C 1
ATOM 1491 O O . ASN A 1 199 ? -7.717 -17.716 2.204 1.00 92.06 199 ASN A O 1
ATOM 1495 N N . GLU A 1 200 ? -5.966 -16.915 1.042 1.00 90.12 200 GLU A N 1
ATOM 1496 C CA . GLU A 1 200 ? -5.105 -16.639 2.205 1.00 90.12 200 GLU A CA 1
ATOM 1497 C C . GLU A 1 200 ? -5.683 -15.529 3.101 1.00 90.12 200 GLU A C 1
ATOM 1499 O O . GLU A 1 200 ? -5.573 -15.573 4.330 1.00 90.12 200 GLU A O 1
ATOM 1504 N N . ALA A 1 201 ? -6.373 -14.559 2.502 1.00 92.12 201 ALA A N 1
ATOM 1505 C CA . ALA A 1 201 ? -6.954 -13.429 3.208 1.00 92.12 201 ALA A CA 1
ATOM 1506 C C . ALA A 1 201 ? -8.157 -13.778 4.089 1.00 92.12 201 ALA A C 1
ATOM 1508 O O . ALA A 1 201 ? -8.476 -12.995 4.982 1.00 92.12 201 ALA A O 1
ATOM 1509 N N . LYS A 1 202 ? -8.779 -14.953 3.926 1.00 92.12 202 LYS A N 1
ATOM 1510 C CA . LYS A 1 202 ? -9.846 -15.418 4.832 1.00 92.12 202 LYS A CA 1
ATOM 1511 C C . LYS A 1 202 ? -9.357 -15.473 6.280 1.00 92.12 202 LYS A C 1
ATOM 1513 O O . LYS A 1 202 ? -9.952 -14.849 7.153 1.00 92.12 202 LYS A O 1
ATOM 1518 N N . ALA A 1 203 ? -8.208 -16.110 6.504 1.00 90.44 203 ALA A N 1
ATOM 1519 C CA . ALA A 1 203 ? -7.581 -16.170 7.822 1.00 90.44 203 ALA A CA 1
ATOM 1520 C C . ALA A 1 203 ? -7.126 -14.779 8.302 1.00 90.44 203 ALA A C 1
ATOM 1522 O O . ALA A 1 203 ? -7.218 -14.460 9.485 1.00 90.44 203 ALA A O 1
ATOM 1523 N N . LYS A 1 204 ? -6.669 -13.911 7.387 1.00 90.06 204 LYS A N 1
ATOM 1524 C CA . LYS A 1 204 ? -6.307 -12.519 7.712 1.00 90.06 204 LYS A CA 1
ATOM 1525 C C . LYS A 1 204 ? -7.526 -11.708 8.173 1.00 90.06 204 LYS A C 1
ATOM 1527 O O . LYS A 1 204 ? -7.411 -10.953 9.133 1.00 90.06 204 LYS A O 1
ATOM 1532 N N . ALA A 1 205 ? -8.686 -11.887 7.543 1.00 93.88 205 ALA A N 1
ATOM 1533 C CA . ALA A 1 205 ? -9.936 -11.235 7.926 1.00 93.88 205 ALA A CA 1
ATOM 1534 C C . ALA A 1 205 ? -10.434 -11.709 9.302 1.00 93.88 205 ALA A C 1
ATOM 1536 O O . ALA A 1 205 ? -10.816 -10.884 10.132 1.00 93.88 205 ALA A O 1
ATOM 1537 N N . GLU A 1 206 ? -10.359 -13.013 9.578 1.00 91.81 206 GLU A N 1
ATOM 1538 C CA . GLU A 1 206 ? -10.662 -13.572 10.903 1.00 91.81 206 GLU A CA 1
ATOM 1539 C C . GLU A 1 206 ? -9.712 -13.011 11.973 1.00 91.81 206 GLU A C 1
ATOM 1541 O O . GLU A 1 206 ? -10.159 -12.500 13.001 1.00 91.81 206 GLU A O 1
ATOM 1546 N N . ASN A 1 207 ? -8.403 -13.006 11.705 1.00 90.06 207 ASN A N 1
ATOM 1547 C CA . ASN A 1 207 ? -7.402 -12.425 12.604 1.00 90.06 207 ASN A CA 1
ATOM 1548 C C . ASN A 1 207 ? -7.604 -10.922 12.821 1.00 90.06 207 ASN A C 1
ATOM 1550 O O . ASN A 1 207 ? -7.382 -10.422 13.926 1.00 90.06 207 ASN A O 1
ATOM 1554 N N . PHE A 1 208 ? -8.044 -10.188 11.800 1.00 93.50 208 PHE A N 1
ATOM 1555 C CA . PHE A 1 208 ? -8.409 -8.786 11.955 1.00 93.50 208 PHE A CA 1
ATOM 1556 C C . PHE A 1 208 ? -9.555 -8.646 12.968 1.00 93.50 208 PHE A C 1
ATOM 1558 O O . PHE A 1 208 ? -9.377 -7.971 13.983 1.00 93.50 208 PHE A O 1
ATOM 1565 N N . LEU A 1 209 ? -10.676 -9.343 12.756 1.00 92.38 209 LEU A N 1
ATOM 1566 C CA . LEU A 1 209 ? -11.871 -9.252 13.606 1.00 92.38 209 LEU A CA 1
ATOM 1567 C C . LEU A 1 209 ? -11.657 -9.753 15.041 1.00 92.38 209 LEU A C 1
ATOM 1569 O O . LEU A 1 209 ? -12.230 -9.191 15.974 1.00 92.38 209 LEU A O 1
ATOM 1573 N N . HIS A 1 210 ? -10.844 -10.792 15.231 1.00 89.19 210 HIS A N 1
ATOM 1574 C CA . HIS A 1 210 ? -10.673 -11.444 16.534 1.00 89.19 210 HIS A CA 1
ATOM 1575 C C . HIS A 1 210 ? -9.373 -11.075 17.257 1.00 89.19 210 HIS A C 1
ATOM 1577 O O . HIS A 1 210 ? -9.291 -11.238 18.472 1.00 89.19 210 HIS A O 1
ATOM 1583 N N . GLY A 1 211 ? -8.367 -10.565 16.547 1.00 86.00 211 GLY A N 1
ATOM 1584 C CA . GLY A 1 211 ? -7.072 -10.187 17.115 1.00 86.00 211 GLY A CA 1
ATOM 1585 C C . GLY A 1 211 ? -6.870 -8.677 17.174 1.00 86.00 211 GLY A C 1
ATOM 1586 O O . GLY A 1 211 ? -6.652 -8.115 18.248 1.00 86.00 211 GLY A O 1
ATOM 1587 N N . CYS A 1 212 ? -6.964 -8.000 16.029 1.00 87.88 212 CYS A N 1
ATOM 1588 C CA . CYS A 1 212 ? -6.587 -6.584 15.934 1.00 87.88 212 CYS A CA 1
ATOM 1589 C C . CYS A 1 212 ? -7.728 -5.641 16.370 1.00 87.88 212 CYS A C 1
ATOM 1591 O O . CYS A 1 212 ? -7.481 -4.586 16.958 1.00 87.88 212 CYS A O 1
ATOM 1593 N N . VAL A 1 213 ? -8.986 -6.039 16.153 1.00 89.38 213 VAL A N 1
ATOM 1594 C CA . VAL A 1 213 ? -10.186 -5.249 16.482 1.00 89.38 213 VAL A CA 1
ATOM 1595 C C . VAL A 1 213 ? -10.501 -5.153 17.973 1.00 89.38 213 VAL A C 1
ATOM 1597 O O . VAL A 1 213 ? -10.765 -4.036 18.422 1.00 89.38 213 VAL A O 1
ATOM 1600 N N . PRO A 1 214 ? -10.461 -6.239 18.773 1.00 84.88 214 PRO A N 1
ATOM 1601 C CA . PRO A 1 214 ? -10.820 -6.154 20.189 1.00 84.88 214 PRO A CA 1
ATOM 1602 C C . PRO A 1 214 ? -9.947 -5.167 20.962 1.00 84.88 214 PRO A C 1
ATOM 1604 O O . PRO A 1 214 ? -10.407 -4.558 21.927 1.00 84.88 214 PRO A O 1
ATOM 1607 N N . GLY A 1 215 ? -8.690 -5.006 20.530 1.00 77.94 215 GLY A N 1
ATOM 1608 C CA . GLY A 1 215 ? -7.797 -3.956 21.007 1.00 77.94 215 GLY A CA 1
ATOM 1609 C C . GLY A 1 215 ? -7.512 -4.006 22.507 1.00 77.94 215 GLY A C 1
ATOM 1610 O O . GLY A 1 215 ? -7.059 -3.010 23.057 1.00 77.94 215 GLY A O 1
ATOM 1611 N N . ALA A 1 216 ? -7.767 -5.137 23.179 1.00 74.00 216 ALA A N 1
ATOM 1612 C CA . ALA A 1 216 ? -7.673 -5.257 24.635 1.00 74.00 216 ALA A CA 1
ATOM 1613 C C . ALA A 1 216 ? -6.304 -4.799 25.166 1.00 74.00 216 ALA A C 1
ATOM 1615 O O . ALA A 1 216 ? -6.234 -4.093 26.166 1.00 74.00 216 ALA A O 1
ATOM 1616 N N . TYR A 1 217 ? -5.230 -5.107 24.434 1.00 81.44 217 TYR A N 1
ATOM 1617 C CA . TYR A 1 217 ? -3.876 -4.652 24.746 1.00 81.44 217 TYR A CA 1
ATOM 1618 C C . TYR A 1 217 ? -3.717 -3.118 24.740 1.00 81.44 217 TYR A C 1
ATOM 1620 O O . TYR A 1 217 ? -3.001 -2.582 25.576 1.00 81.44 217 TYR A O 1
ATOM 1628 N N . TYR A 1 218 ? -4.391 -2.401 23.833 1.00 85.00 218 TYR A N 1
ATOM 1629 C CA . TYR A 1 218 ? -4.287 -0.937 23.715 1.00 85.00 218 TYR A CA 1
ATOM 1630 C C . TYR A 1 218 ? -5.162 -0.187 24.723 1.00 85.00 218 TYR A C 1
ATOM 1632 O O . TYR A 1 218 ? -4.990 1.009 24.918 1.00 85.00 218 TYR A O 1
ATOM 1640 N N . LEU A 1 219 ? -6.150 -0.871 25.298 1.00 89.81 219 LEU A N 1
ATOM 1641 C CA . LEU A 1 219 ? -7.285 -0.242 25.969 1.00 89.81 219 LEU A CA 1
ATOM 1642 C C . LEU A 1 219 ? -7.336 -0.551 27.465 1.00 89.81 219 LEU A C 1
ATOM 1644 O O . LEU A 1 219 ? -8.001 0.169 28.203 1.00 89.81 219 LEU A O 1
ATOM 1648 N N . ALA A 1 220 ? -6.649 -1.605 27.915 1.00 87.75 220 ALA A N 1
ATOM 1649 C CA . ALA A 1 220 ? -6.732 -2.111 29.285 1.00 87.75 220 ALA A CA 1
ATOM 1650 C C . ALA A 1 220 ? -6.325 -1.091 30.363 1.00 87.75 220 ALA A C 1
ATOM 1652 O O . ALA A 1 220 ? -6.833 -1.159 31.479 1.00 87.75 220 ALA A O 1
ATOM 1653 N N . SER A 1 221 ? -5.429 -0.154 30.044 1.00 88.38 221 SER A N 1
ATOM 1654 C CA . SER A 1 221 ? -4.974 0.909 30.950 1.00 88.38 221 SER A CA 1
ATOM 1655 C C . SER A 1 221 ? -5.909 2.122 31.002 1.00 88.38 221 SER A C 1
ATOM 1657 O O . SER A 1 221 ? -5.731 2.977 31.868 1.00 88.38 221 SER A O 1
ATOM 1659 N N . LEU A 1 222 ? -6.883 2.224 30.091 1.00 92.50 222 LEU A N 1
ATOM 1660 C CA . LEU A 1 222 ? -7.699 3.424 29.919 1.00 92.50 222 LEU A CA 1
ATOM 1661 C C . LEU A 1 222 ? -9.045 3.338 30.657 1.00 92.50 222 LEU A C 1
ATOM 1663 O O . LEU A 1 222 ? -9.666 2.268 30.686 1.00 92.50 222 LEU A O 1
ATOM 1667 N N . PRO A 1 223 ? -9.563 4.469 31.175 1.00 95.12 223 PRO A N 1
ATOM 1668 C CA . PRO A 1 223 ? -10.931 4.559 31.678 1.00 95.12 223 PRO A CA 1
ATOM 1669 C C . PRO A 1 223 ? -11.979 4.178 30.613 1.00 95.12 223 PRO A C 1
ATOM 1671 O O . PRO A 1 223 ? -11.732 4.369 29.419 1.00 95.12 223 PRO A O 1
ATOM 1674 N N . PRO A 1 224 ? -13.178 3.703 31.007 1.00 94.81 224 PRO A N 1
ATOM 1675 C CA . PRO A 1 224 ? -14.234 3.310 30.068 1.00 94.81 224 PRO A CA 1
ATOM 1676 C C . PRO A 1 224 ? -14.613 4.378 29.026 1.00 94.81 224 PRO A C 1
ATOM 1678 O O . PRO A 1 224 ? -14.828 4.045 27.860 1.00 94.81 224 PRO A O 1
ATOM 1681 N N . ASP A 1 225 ? -14.640 5.656 29.410 1.00 96.12 225 ASP A N 1
ATOM 1682 C CA . ASP A 1 225 ? -14.975 6.753 28.492 1.00 96.12 225 ASP A CA 1
ATOM 1683 C C . ASP A 1 225 ? -13.896 6.956 27.418 1.00 96.12 225 ASP A C 1
ATOM 1685 O O . ASP A 1 225 ? -14.205 7.111 26.234 1.00 96.12 225 ASP A O 1
ATOM 1689 N N . ASP A 1 226 ? -12.620 6.878 27.804 1.00 96.06 226 ASP A N 1
ATOM 1690 C CA . ASP A 1 226 ? -11.497 6.960 26.867 1.00 96.06 226 ASP A CA 1
ATOM 1691 C C . ASP A 1 226 ? -11.443 5.729 25.965 1.00 96.06 226 ASP A C 1
ATOM 1693 O O . ASP A 1 226 ? -11.208 5.838 24.764 1.00 96.06 226 ASP A O 1
ATOM 1697 N N . GLN A 1 227 ? -11.752 4.554 26.504 1.00 94.50 227 GLN A N 1
ATOM 1698 C CA . GLN A 1 227 ? -11.910 3.331 25.729 1.00 94.50 227 GLN A CA 1
ATOM 1699 C C . GLN A 1 227 ? -12.998 3.448 24.647 1.00 94.50 227 GLN A C 1
ATOM 1701 O O . GLN A 1 227 ? -12.794 3.000 23.510 1.00 94.50 227 GLN A O 1
ATOM 1706 N N . ALA A 1 228 ? -14.148 4.036 24.982 1.00 94.00 228 ALA A N 1
ATOM 1707 C CA . ALA A 1 228 ? -15.222 4.297 24.026 1.00 94.00 228 ALA A CA 1
ATOM 1708 C C . ALA A 1 228 ? -14.790 5.330 22.971 1.00 94.00 228 ALA A C 1
ATOM 1710 O O . ALA A 1 228 ? -15.029 5.139 21.773 1.00 94.00 228 ALA A O 1
ATOM 1711 N N . TRP A 1 229 ? -14.088 6.385 23.397 1.00 96.06 229 TRP A N 1
ATOM 1712 C CA . TRP A 1 229 ? -13.519 7.386 22.497 1.00 96.06 229 TRP A CA 1
ATOM 1713 C C . TRP A 1 229 ? -12.528 6.765 21.506 1.00 96.06 229 TRP A C 1
ATOM 1715 O O . TRP A 1 229 ? -12.657 6.992 20.302 1.00 96.06 229 TRP A O 1
ATOM 1725 N N . VAL A 1 230 ? -11.593 5.931 21.976 1.00 95.31 230 VAL A N 1
ATOM 1726 C CA . VAL A 1 230 ? -10.587 5.277 21.126 1.00 95.31 230 VAL A CA 1
ATOM 1727 C C . VAL A 1 230 ? -11.260 4.435 20.049 1.00 95.31 230 VAL A C 1
ATOM 1729 O O . VAL A 1 230 ? -10.955 4.606 18.870 1.00 95.31 230 VAL A O 1
ATOM 1732 N N . ARG A 1 231 ? -12.216 3.571 20.420 1.00 94.44 231 ARG A N 1
ATOM 1733 C CA . ARG A 1 231 ? -12.929 2.716 19.453 1.00 94.44 231 ARG A CA 1
ATOM 1734 C C . ARG A 1 231 ? -13.630 3.542 18.381 1.00 94.44 231 ARG A C 1
ATOM 1736 O O . ARG A 1 231 ? -13.463 3.270 17.192 1.00 94.44 231 ARG A O 1
ATOM 1743 N N . LYS A 1 232 ? -14.348 4.594 18.787 1.00 95.88 232 LYS A N 1
ATOM 1744 C CA . LYS A 1 232 ? -15.033 5.504 17.861 1.00 95.88 232 LYS A CA 1
ATOM 1745 C C . LYS A 1 232 ? -14.049 6.194 16.912 1.00 95.88 232 LYS A C 1
ATOM 1747 O O . LYS A 1 232 ? -14.284 6.221 15.702 1.00 95.88 232 LYS A O 1
ATOM 1752 N N . THR A 1 233 ? -12.948 6.722 17.444 1.00 97.00 233 THR A N 1
ATOM 1753 C CA . THR A 1 233 ? -11.914 7.428 16.675 1.00 97.00 233 THR A CA 1
ATOM 1754 C C . THR A 1 233 ? -11.214 6.499 15.688 1.00 97.00 233 THR A C 1
ATOM 1756 O O . THR A 1 233 ? -11.134 6.814 14.501 1.00 97.00 233 THR A O 1
ATOM 1759 N N . VAL A 1 234 ? -10.752 5.332 16.141 1.00 96.69 234 VAL A N 1
ATOM 1760 C CA . VAL A 1 234 ? -10.063 4.342 15.299 1.00 96.69 234 VAL A CA 1
ATOM 1761 C C . VAL A 1 234 ? -10.976 3.856 14.183 1.00 96.69 234 VAL A C 1
ATOM 1763 O O . VAL A 1 234 ? -10.564 3.822 13.024 1.00 96.69 234 VAL A O 1
ATOM 1766 N N . ARG A 1 235 ? -12.239 3.557 14.500 1.00 96.69 235 ARG A N 1
ATOM 1767 C CA . ARG A 1 235 ? -13.217 3.135 13.498 1.00 96.69 235 ARG A CA 1
ATOM 1768 C C . ARG A 1 235 ? -13.459 4.216 12.444 1.00 96.69 235 ARG A C 1
ATOM 1770 O O . ARG A 1 235 ? -13.529 3.897 11.260 1.00 96.69 235 ARG A O 1
ATOM 1777 N N . ALA A 1 236 ? -13.573 5.482 12.847 1.00 97.88 236 ALA A N 1
ATOM 1778 C CA . ALA A 1 236 ? -13.740 6.597 11.913 1.00 97.88 236 ALA A CA 1
ATOM 1779 C C . ALA A 1 236 ? -12.512 6.778 11.005 1.00 97.88 236 ALA A C 1
ATOM 1781 O O . ALA A 1 236 ? -12.669 6.937 9.793 1.00 97.88 236 ALA A O 1
ATOM 1782 N N . ARG A 1 237 ? -11.299 6.688 11.568 1.00 97.88 237 ARG A N 1
ATOM 1783 C CA . ARG A 1 237 ? -10.049 6.727 10.794 1.00 97.88 237 ARG A CA 1
ATOM 1784 C C . ARG A 1 237 ? -9.978 5.580 9.798 1.00 97.88 237 ARG A C 1
ATOM 1786 O O . ARG A 1 237 ? -9.729 5.825 8.626 1.00 97.88 237 ARG A O 1
ATOM 1793 N N . MET A 1 238 ? -10.284 4.357 10.228 1.00 97.81 238 MET A N 1
ATOM 1794 C CA . MET A 1 238 ? -10.274 3.197 9.339 1.00 97.81 238 MET A CA 1
ATOM 1795 C C . MET A 1 238 ? -11.311 3.321 8.219 1.00 97.81 238 MET A C 1
ATOM 1797 O O . MET A 1 238 ? -11.001 3.042 7.066 1.00 97.81 238 MET A O 1
ATOM 1801 N N . ALA A 1 239 ? -12.517 3.810 8.520 1.00 98.06 239 ALA A N 1
ATOM 1802 C CA . ALA A 1 239 ? -13.522 4.086 7.494 1.00 98.06 239 ALA A CA 1
ATOM 1803 C C . ALA A 1 239 ? -13.011 5.086 6.443 1.00 98.06 239 ALA A C 1
ATOM 1805 O O . ALA A 1 239 ? -13.283 4.926 5.254 1.00 98.06 239 ALA A O 1
ATOM 1806 N N . GLN A 1 240 ? -12.261 6.110 6.863 1.00 98.44 240 GLN A N 1
ATOM 1807 C CA . GLN A 1 240 ? -11.628 7.045 5.937 1.00 98.44 240 GLN A CA 1
ATOM 1808 C C . GLN A 1 240 ? -10.487 6.388 5.150 1.00 98.44 240 GLN A C 1
ATOM 1810 O O . GLN A 1 240 ? -10.401 6.584 3.942 1.00 98.44 240 GLN A O 1
ATOM 1815 N N . THR A 1 241 ? -9.661 5.561 5.789 1.00 98.56 241 THR A N 1
ATOM 1816 C CA . THR A 1 241 ? -8.593 4.809 5.118 1.00 98.56 241 THR A CA 1
ATOM 1817 C C . THR A 1 241 ? -9.132 3.877 4.034 1.00 98.56 241 THR A C 1
ATOM 1819 O O . THR A 1 241 ? -8.584 3.847 2.936 1.00 98.56 241 THR A O 1
ATOM 1822 N N . LEU A 1 242 ? -10.247 3.186 4.277 1.00 98.19 242 LEU A N 1
ATOM 1823 C CA . LEU A 1 242 ? -10.899 2.339 3.272 1.00 98.19 242 LEU A CA 1
ATOM 1824 C C . LEU A 1 242 ? -11.418 3.152 2.076 1.00 98.19 242 LEU A C 1
ATOM 1826 O O . LEU A 1 242 ? -11.225 2.749 0.929 1.00 98.19 242 LEU A O 1
ATOM 1830 N N . LYS A 1 243 ? -11.977 4.347 2.317 1.00 98.00 243 LYS A N 1
ATOM 1831 C CA . LYS A 1 243 ? -12.334 5.287 1.238 1.00 98.00 243 LYS A CA 1
ATOM 1832 C C . LYS A 1 243 ? -11.109 5.760 0.456 1.00 98.00 243 LYS A C 1
ATOM 1834 O O . LYS A 1 243 ? -11.181 5.882 -0.764 1.00 98.00 243 LYS A O 1
ATOM 1839 N N . ASN A 1 244 ? -9.993 6.015 1.140 1.00 98.12 244 ASN A N 1
ATOM 1840 C CA . ASN A 1 244 ? -8.740 6.413 0.501 1.00 98.12 244 ASN A CA 1
ATOM 1841 C C . ASN A 1 244 ? -8.204 5.290 -0.402 1.00 98.12 244 ASN A C 1
ATOM 1843 O O . ASN A 1 244 ? -7.839 5.564 -1.542 1.00 98.12 244 ASN A O 1
ATOM 1847 N N . ILE A 1 245 ? -8.233 4.033 0.063 1.00 97.94 245 ILE A N 1
ATOM 1848 C CA . ILE A 1 245 ? -7.874 2.850 -0.740 1.00 97.94 245 ILE A CA 1
ATOM 1849 C C . ILE A 1 245 ? -8.770 2.760 -1.984 1.00 97.94 245 ILE A C 1
ATOM 1851 O O . ILE A 1 245 ? -8.261 2.669 -3.101 1.00 97.94 245 ILE A O 1
ATOM 1855 N N . GLN A 1 246 ? -10.094 2.850 -1.812 1.00 96.38 246 GLN A N 1
ATOM 1856 C CA . GLN A 1 246 ? -11.059 2.822 -2.919 1.00 96.38 246 GLN A CA 1
ATOM 1857 C C . GLN A 1 246 ? -10.791 3.927 -3.950 1.00 96.38 246 GLN A C 1
ATOM 1859 O O . GLN A 1 246 ? -10.815 3.678 -5.155 1.00 96.38 246 GLN A O 1
ATOM 1864 N N . ALA A 1 247 ? -10.533 5.154 -3.494 1.00 97.06 247 ALA A N 1
ATOM 1865 C CA . ALA A 1 247 ? -10.236 6.283 -4.370 1.00 97.06 247 ALA A CA 1
ATOM 1866 C C . ALA A 1 247 ? -8.904 6.100 -5.114 1.00 97.06 247 ALA A C 1
ATOM 1868 O O . ALA A 1 247 ? -8.835 6.379 -6.312 1.00 97.06 247 ALA A O 1
ATOM 1869 N N . ALA A 1 248 ? -7.872 5.599 -4.428 1.00 96.94 248 ALA A N 1
ATOM 1870 C CA . ALA A 1 248 ? -6.567 5.328 -5.016 1.00 96.94 248 ALA A CA 1
ATOM 1871 C C . ALA A 1 248 ? -6.660 4.251 -6.103 1.00 96.94 248 ALA A C 1
ATOM 1873 O O . ALA A 1 248 ? -6.183 4.484 -7.206 1.00 96.94 248 ALA A O 1
ATOM 1874 N N . VAL A 1 249 ? -7.354 3.139 -5.842 1.00 95.06 249 VAL A N 1
ATOM 1875 C CA . VAL A 1 249 ? -7.601 2.073 -6.830 1.00 95.06 249 VAL A CA 1
ATOM 1876 C C . VAL A 1 249 ? -8.356 2.591 -8.055 1.00 95.06 249 VAL A C 1
ATOM 1878 O O . VAL A 1 249 ? -7.957 2.336 -9.187 1.00 95.06 249 VAL A O 1
ATOM 1881 N N . ARG A 1 250 ? -9.419 3.382 -7.855 1.00 94.44 250 ARG A N 1
ATOM 1882 C CA . ARG A 1 250 ? -10.174 3.969 -8.977 1.00 94.44 250 ARG A CA 1
ATOM 1883 C C . ARG A 1 250 ? -9.315 4.884 -9.846 1.00 94.44 250 ARG A C 1
ATOM 1885 O O . ARG A 1 250 ? -9.555 4.980 -11.046 1.00 94.44 250 ARG A O 1
ATOM 1892 N N . LYS A 1 251 ? -8.359 5.590 -9.238 1.00 96.06 251 LYS A N 1
ATOM 1893 C CA . LYS A 1 251 ? -7.448 6.500 -9.938 1.00 96.06 251 LYS A CA 1
ATOM 1894 C C . LYS A 1 251 ? -6.269 5.762 -10.585 1.00 96.06 251 LYS A C 1
ATOM 1896 O O . LYS A 1 251 ? -5.839 6.154 -11.666 1.00 96.06 251 LYS A O 1
ATOM 1901 N N . PHE A 1 252 ? -5.776 4.712 -9.935 1.00 95.62 252 PHE A N 1
ATOM 1902 C CA . PHE A 1 252 ? -4.598 3.928 -10.306 1.00 95.62 252 PHE A CA 1
ATOM 1903 C C . PHE A 1 252 ? -4.945 2.435 -10.248 1.00 95.62 252 PHE A C 1
ATOM 1905 O O . PHE A 1 252 ? -4.751 1.789 -9.214 1.00 95.62 252 PHE A O 1
ATOM 1912 N N . PRO A 1 253 ? -5.506 1.877 -11.334 1.00 93.25 253 PRO A N 1
ATOM 1913 C CA . PRO A 1 253 ? -6.011 0.507 -11.333 1.00 93.25 253 PRO A CA 1
ATOM 1914 C C . PRO A 1 253 ? -4.953 -0.548 -11.004 1.00 93.25 253 PRO A C 1
ATOM 1916 O O . PRO A 1 253 ? -5.274 -1.569 -10.413 1.00 93.25 253 PRO A O 1
ATOM 1919 N N . ASP A 1 254 ? -3.682 -0.305 -11.321 1.00 93.06 254 ASP A N 1
ATOM 1920 C CA . ASP A 1 254 ? -2.567 -1.189 -10.967 1.00 93.06 254 ASP A CA 1
ATOM 1921 C C . ASP A 1 254 ? -2.448 -1.441 -9.451 1.00 93.06 254 ASP A C 1
ATOM 1923 O O . ASP A 1 254 ? -1.984 -2.507 -9.042 1.00 93.06 254 ASP A O 1
ATOM 1927 N N . LEU A 1 255 ? -2.959 -0.534 -8.610 1.00 95.44 255 LEU A N 1
ATOM 1928 C CA . LEU A 1 255 ? -3.023 -0.733 -7.163 1.00 95.44 255 LEU A CA 1
ATOM 1929 C C . LEU A 1 255 ? -3.969 -1.864 -6.740 1.00 95.44 255 LEU A C 1
ATOM 1931 O O . LEU A 1 255 ? -3.816 -2.365 -5.624 1.00 95.44 255 LEU A O 1
ATOM 1935 N N . GLU A 1 256 ? -4.892 -2.322 -7.596 1.00 93.62 256 GLU A N 1
ATOM 1936 C CA . GLU A 1 256 ? -5.695 -3.530 -7.331 1.00 93.62 256 GLU A CA 1
ATOM 1937 C C . GLU A 1 256 ? -4.815 -4.757 -7.094 1.00 93.62 256 GLU A C 1
ATOM 1939 O O . GLU A 1 256 ? -5.182 -5.628 -6.312 1.00 93.62 256 GLU A O 1
ATOM 1944 N N . LEU A 1 257 ? -3.613 -4.797 -7.681 1.00 94.00 257 LEU A N 1
ATOM 1945 C CA . LEU A 1 257 ? -2.647 -5.865 -7.425 1.00 94.00 257 LEU A CA 1
ATOM 1946 C C . LEU A 1 257 ? -2.175 -5.892 -5.970 1.00 94.00 257 LEU A C 1
ATOM 1948 O O . LEU A 1 257 ? -1.761 -6.939 -5.480 1.00 94.00 257 LEU A O 1
ATOM 1952 N N . LEU A 1 258 ? -2.216 -4.757 -5.275 1.00 95.44 258 LEU A N 1
ATOM 1953 C CA . LEU A 1 258 ? -1.656 -4.602 -3.935 1.00 95.44 258 LEU A CA 1
ATOM 1954 C C . LEU A 1 258 ? -2.717 -4.698 -2.836 1.00 95.44 258 LEU A C 1
ATOM 1956 O O . LEU A 1 258 ? -2.363 -4.906 -1.680 1.00 95.44 258 LEU A O 1
ATOM 1960 N N . THR A 1 259 ? -4.002 -4.596 -3.167 1.00 95.56 259 THR A N 1
ATOM 1961 C CA . THR A 1 259 ? -5.127 -4.680 -2.217 1.00 95.56 259 THR A CA 1
ATOM 1962 C C . THR A 1 259 ? -6.019 -5.888 -2.519 1.00 95.56 259 THR A C 1
ATOM 1964 O O . THR A 1 259 ? -5.766 -6.641 -3.453 1.00 95.56 259 THR A O 1
ATOM 1967 N N . LEU A 1 260 ? -7.049 -6.086 -1.697 1.00 94.25 260 LEU A N 1
ATOM 1968 C CA . LEU A 1 260 ? -8.134 -7.036 -1.916 1.00 94.25 260 LEU A CA 1
ATOM 1969 C C . LEU A 1 260 ? -9.467 -6.281 -1.825 1.00 94.25 260 LEU A C 1
ATOM 1971 O O . LEU A 1 260 ? -9.937 -6.000 -0.712 1.00 94.25 260 LEU A O 1
ATOM 1975 N N . PRO A 1 261 ? -10.064 -5.908 -2.974 1.00 90.38 261 PRO A N 1
ATOM 1976 C CA . PRO A 1 261 ? -11.318 -5.161 -3.028 1.00 90.38 261 PRO A CA 1
ATOM 1977 C C . PRO A 1 261 ? -12.469 -5.806 -2.251 1.00 90.38 261 PRO A C 1
ATOM 1979 O O . PRO A 1 261 ? -13.284 -5.098 -1.663 1.00 90.38 261 PRO A O 1
ATOM 1982 N N . GLU A 1 262 ? -12.490 -7.137 -2.164 1.00 93.50 262 GLU A N 1
ATOM 1983 C CA . GLU A 1 262 ? -13.513 -7.933 -1.476 1.00 93.50 262 GLU A CA 1
ATOM 1984 C C . GLU A 1 262 ? -13.635 -7.618 0.018 1.00 93.50 262 GLU A C 1
ATOM 1986 O O . GLU A 1 262 ? -14.662 -7.906 0.631 1.00 93.50 262 GLU A O 1
ATOM 1991 N N . TYR A 1 263 ? -12.602 -7.019 0.611 1.00 95.06 263 TYR A N 1
ATOM 1992 C CA . TYR A 1 263 ? -12.590 -6.658 2.022 1.00 95.06 263 TYR A CA 1
ATOM 1993 C C . TYR A 1 263 ? -12.657 -5.150 2.270 1.00 95.06 263 TYR A C 1
ATOM 1995 O O . TYR A 1 263 ? -12.551 -4.732 3.419 1.00 95.06 263 TYR A O 1
ATOM 2003 N N . GLN A 1 264 ? -12.826 -4.305 1.248 1.00 93.00 264 GLN A N 1
ATOM 2004 C CA . GLN A 1 264 ? -12.808 -2.845 1.438 1.00 93.00 264 GLN A CA 1
ATOM 2005 C C . GLN A 1 264 ? -13.993 -2.307 2.258 1.00 93.00 264 GLN A C 1
ATOM 2007 O O . GLN A 1 264 ? -13.907 -1.199 2.775 1.00 93.00 264 GLN A O 1
ATOM 2012 N N . ASP A 1 265 ? -15.049 -3.101 2.438 1.00 92.62 265 ASP A N 1
ATOM 2013 C CA . ASP A 1 265 ? -16.192 -2.772 3.298 1.00 92.62 265 ASP A CA 1
ATOM 2014 C C . ASP A 1 265 ? -16.128 -3.458 4.678 1.00 92.62 265 ASP A C 1
ATOM 2016 O O . ASP A 1 265 ? -17.042 -3.310 5.495 1.00 92.62 265 ASP A O 1
ATOM 2020 N N . LEU A 1 266 ? -15.051 -4.202 4.970 1.00 94.25 266 LEU A N 1
ATOM 2021 C CA . LEU A 1 266 ? -14.855 -4.872 6.255 1.00 94.25 266 LEU A CA 1
ATOM 2022 C C . LEU A 1 266 ? -14.533 -3.845 7.346 1.00 94.25 266 LEU A C 1
ATOM 2024 O O . LEU A 1 266 ? -13.385 -3.542 7.649 1.00 94.25 266 LEU A O 1
ATOM 2028 N N . LEU A 1 267 ? -15.572 -3.321 7.983 1.00 93.31 267 LEU A N 1
ATOM 2029 C CA . LEU A 1 267 ? -15.434 -2.405 9.104 1.00 93.31 267 LEU A CA 1
ATOM 2030 C C . LEU A 1 267 ? -16.099 -3.005 10.348 1.00 93.31 267 LEU A C 1
ATOM 2032 O O . LEU A 1 267 ? -17.268 -3.391 10.276 1.00 93.31 267 LEU A O 1
ATOM 2036 N N . PRO A 1 268 ? -15.404 -3.065 11.498 1.00 84.81 268 PRO A N 1
ATOM 2037 C CA . PRO A 1 268 ? -15.988 -3.584 12.727 1.00 84.81 268 PRO A CA 1
ATOM 2038 C C . PRO A 1 268 ? -17.266 -2.839 13.133 1.00 84.81 268 PRO A C 1
ATOM 2040 O O . PRO A 1 268 ? -17.427 -1.652 12.797 1.00 84.81 268 PRO A O 1
ATOM 2043 N N . PRO A 1 269 ? -18.177 -3.503 13.868 1.00 76.06 269 PRO A N 1
ATOM 2044 C CA . PRO A 1 269 ? -19.348 -2.835 14.415 1.00 76.06 269 PRO A CA 1
ATOM 2045 C C . PRO A 1 269 ? -18.934 -1.655 15.319 1.00 76.06 269 PRO A C 1
ATOM 2047 O O . PRO A 1 269 ? -17.825 -1.661 15.862 1.00 76.06 269 PRO A O 1
ATOM 2050 N N . PRO A 1 270 ? -19.777 -0.610 15.392 1.00 70.31 270 PRO A N 1
ATOM 2051 C CA . PRO A 1 270 ? -19.535 0.561 16.231 1.00 70.31 270 PRO A CA 1
ATOM 2052 C C . PRO A 1 270 ? -19.465 0.232 17.725 1.00 70.31 270 PRO A C 1
ATOM 2054 O O . PRO A 1 270 ? -20.122 -0.743 18.155 1.00 70.31 270 PRO A O 1
#

Secondary structure (DSSP, 8-state):
---HHHHHHHHHHHTTTS---------HHHHHHHHHHHHHTTSSSHHHHHHHGGGG-SHHHHHHHHHHHHTSSS--HHHHHHHHHHHHHHHHTT-HHHHHHHHHHH-SGGGHHHHHHHHHHHHHTTBHHHHHHHHHHS---S-SHHHHHHHHHHHHHHH-TTSBPPHHHHHHHHHHHHHHSTT--HHHHHHHHHHHHHHHHHHHHHHIIIIITT-HHHHTTS-HHHHHHHHHHHHHHHHHHHHHHHHHHHH-GGGGGTS-GGGTT-----

Radius of gyration: 21.37 Å; chains: 1; bounding box: 68×55×54 Å

InterPro domains:
  IPR011990 Tetratricopeptide-like helical domain superfamily [G3DSA:1.25.40.10] (13-161)

Organism: NCBI:txid436515

Foldseek 3Di:
DPDPPVVVVVVVVVVVVPPPLPLLPQPPLLLVLLVQLLVLVVDPHSLVSLLCSCVSVALSSLLSNLLSLLPDPDHDPVSPVSSLVSLVVSVVVLQLLSLQSQLVSQCDDPSVVVSLVSLVSSLLLLAQVSLVCCLPPDPLVLLALVSLLSNLLSLLSNLAQFGFYNPPVLSVQLSVLPVVDPPDDSSRSLSVSLVVSVVVCVVSLVCSQPPSLVSCVSPVNDDPVSSVVSNVSSLVSLLSSLVSSVVSCVVNVSSCSGGNVVRSVVGDDD